Protein AF-A0A7S1FDD5-F1 (afdb_monomer)

Secondary structure (DSSP, 8-state):
--HHHHHHHHHHH--PPTT-TTS---TTS-B-GGGTHHHHTT---HHHHHHHHHHHHHTHHHHB--BTTBP-TTS-SSTTS-----------HHHHT-GGG---EEEEPPTT-S-SSSTTTT--GGGS-HHHHHHHHHHHHHHHHTTS---SGGGTTSSS--BEEEEEEE-SSS-TT--EEEEE---EE-TTSSEEEEEE---SS-SS-EEEEEE-

Structure (mmCIF, N/CA/C/O backbone):
data_AF-A0A7S1FDD5-F1
#
_entry.id   AF-A0A7S1FDD5-F1
#
loop_
_atom_site.group_PDB
_atom_site.id
_atom_site.type_symbol
_atom_site.label_atom_id
_atom_site.label_alt_id
_atom_site.label_comp_id
_atom_site.label_asym_id
_atom_site.label_entity_id
_atom_site.label_seq_id
_atom_site.pdbx_PDB_ins_code
_atom_site.Cartn_x
_atom_site.Cartn_y
_atom_site.Cartn_z
_atom_site.occupancy
_atom_site.B_iso_or_equiv
_atom_site.auth_seq_id
_atom_site.auth_comp_id
_atom_site.auth_asym_id
_atom_site.auth_atom_id
_atom_site.pdbx_PDB_model_num
ATOM 1 N N . ASP A 1 1 ? 26.594 -18.574 -15.849 1.00 56.88 1 ASP A N 1
ATOM 2 C CA . ASP A 1 1 ? 25.746 -17.573 -16.513 1.00 56.88 1 ASP A CA 1
ATOM 3 C C . ASP A 1 1 ? 25.101 -16.748 -15.414 1.00 56.88 1 ASP A C 1
ATOM 5 O O . ASP A 1 1 ? 24.669 -17.348 -14.437 1.00 56.88 1 ASP A O 1
ATOM 9 N N . ASP A 1 2 ? 25.160 -15.420 -15.497 1.00 83.94 2 ASP A N 1
ATOM 10 C CA . ASP A 1 2 ? 24.613 -14.506 -14.479 1.00 83.94 2 ASP A CA 1
ATOM 11 C C . ASP A 1 2 ? 23.366 -13.806 -15.033 1.00 83.94 2 ASP A C 1
ATOM 13 O O . ASP A 1 2 ? 23.246 -13.575 -16.239 1.00 83.94 2 ASP A O 1
ATOM 17 N N . TRP A 1 3 ? 22.447 -13.437 -14.146 1.00 89.19 3 TRP A N 1
ATOM 18 C CA . TRP A 1 3 ? 21.229 -12.704 -14.465 1.00 89.19 3 TRP A CA 1
ATOM 19 C C . TRP A 1 3 ? 21.506 -11.382 -15.191 1.00 89.19 3 TRP A C 1
ATOM 21 O O . TRP A 1 3 ? 20.674 -10.950 -15.984 1.00 89.19 3 TRP A O 1
ATOM 31 N N . GLY A 1 4 ? 22.687 -10.779 -15.013 1.00 91.06 4 GLY A N 1
ATOM 32 C CA . GLY A 1 4 ? 23.115 -9.612 -15.790 1.00 91.06 4 GLY A CA 1
ATOM 33 C C . GLY A 1 4 ? 23.152 -9.868 -17.301 1.00 91.06 4 GLY A C 1
ATOM 34 O O . GLY A 1 4 ? 22.592 -9.086 -18.067 1.00 91.06 4 GLY A O 1
ATOM 35 N N . HIS A 1 5 ? 23.716 -11.004 -17.727 1.00 91.69 5 HIS A N 1
ATOM 36 C CA . HIS A 1 5 ? 23.787 -11.381 -19.143 1.00 91.69 5 HIS A CA 1
ATOM 37 C C . HIS A 1 5 ? 22.398 -11.677 -19.728 1.00 91.69 5 HIS A C 1
ATOM 39 O O . HIS A 1 5 ? 22.106 -11.321 -20.874 1.00 91.69 5 HIS A O 1
ATOM 45 N N . TRP A 1 6 ? 21.510 -12.273 -18.926 1.00 90.62 6 TRP A N 1
ATOM 46 C CA . TRP A 1 6 ? 20.116 -12.462 -19.318 1.00 90.62 6 TRP A CA 1
ATOM 47 C C . TRP A 1 6 ? 19.406 -11.118 -19.531 1.00 90.62 6 TRP A C 1
ATOM 49 O O . TRP A 1 6 ? 18.760 -10.938 -20.563 1.00 90.62 6 TRP A O 1
ATOM 59 N N . VAL A 1 7 ? 19.564 -10.157 -18.609 1.00 89.88 7 VAL A N 1
ATOM 60 C CA . VAL A 1 7 ? 18.957 -8.819 -18.736 1.00 89.88 7 VAL A CA 1
ATOM 61 C C . VAL A 1 7 ? 19.486 -8.102 -19.977 1.00 89.88 7 VAL A C 1
ATOM 63 O O . VAL A 1 7 ? 18.690 -7.549 -20.728 1.00 89.88 7 VAL A O 1
ATOM 66 N N . ASP A 1 8 ? 20.790 -8.168 -20.248 1.00 91.00 8 ASP A N 1
ATOM 67 C CA . ASP A 1 8 ? 21.382 -7.585 -21.461 1.00 91.00 8 ASP A CA 1
ATOM 68 C C . ASP A 1 8 ? 20.806 -8.201 -22.736 1.00 91.00 8 ASP A C 1
ATOM 70 O O . ASP A 1 8 ? 20.413 -7.495 -23.669 1.00 91.00 8 ASP A O 1
ATOM 74 N N . THR A 1 9 ? 20.688 -9.528 -22.754 1.00 89.25 9 THR A N 1
ATOM 75 C CA . THR A 1 9 ? 20.093 -10.255 -23.877 1.00 89.25 9 THR A CA 1
ATOM 76 C C . THR A 1 9 ? 18.631 -9.868 -24.068 1.00 89.25 9 THR A C 1
ATOM 78 O O . THR A 1 9 ? 18.197 -9.660 -25.202 1.00 89.25 9 THR A O 1
ATOM 81 N N . TRP A 1 10 ? 17.874 -9.741 -22.979 1.00 86.69 10 TRP A N 1
ATOM 82 C CA . TRP A 1 10 ? 16.483 -9.309 -23.006 1.00 86.69 10 TRP A CA 1
ATOM 83 C C . TRP A 1 10 ? 16.352 -7.881 -23.549 1.00 86.69 10 TRP A C 1
ATOM 85 O O . TRP A 1 10 ? 15.601 -7.675 -24.498 1.00 86.69 10 TRP A O 1
ATOM 95 N N . ILE A 1 11 ? 17.130 -6.917 -23.048 1.00 86.75 11 ILE A N 1
ATOM 96 C CA . ILE A 1 11 ? 17.131 -5.532 -23.555 1.00 86.75 11 ILE A CA 1
ATOM 97 C C . ILE A 1 11 ? 17.417 -5.502 -25.062 1.00 86.75 11 ILE A C 1
ATOM 99 O O . ILE A 1 11 ? 16.735 -4.797 -25.804 1.00 86.75 11 ILE A O 1
ATOM 103 N N . ALA A 1 12 ? 18.396 -6.285 -25.523 1.00 86.62 12 ALA A N 1
ATOM 104 C CA . ALA A 1 12 ? 18.827 -6.283 -26.919 1.00 86.62 12 ALA A CA 1
ATOM 105 C C . ALA A 1 12 ? 17.873 -7.019 -27.878 1.00 86.62 12 ALA A C 1
ATOM 107 O O . ALA A 1 12 ? 17.812 -6.673 -29.058 1.00 86.62 12 ALA A O 1
ATOM 108 N N . ASN A 1 13 ? 17.155 -8.046 -27.409 1.00 84.06 13 ASN A N 1
ATOM 109 C CA . ASN A 1 13 ? 16.430 -8.974 -28.287 1.00 84.06 13 ASN A CA 1
ATOM 110 C C . ASN A 1 13 ? 14.918 -9.029 -28.056 1.00 84.06 13 ASN A C 1
ATOM 112 O O . ASN A 1 13 ? 14.227 -9.706 -28.825 1.00 84.06 13 ASN A O 1
ATOM 116 N N . ASN A 1 14 ? 14.384 -8.376 -27.021 1.00 75.25 14 ASN A N 1
ATOM 117 C CA . ASN A 1 14 ? 12.960 -8.470 -26.725 1.00 75.25 14 ASN A CA 1
ATOM 118 C C . ASN A 1 14 ? 12.113 -7.838 -27.844 1.00 75.25 14 ASN A C 1
ATOM 120 O O . ASN A 1 14 ? 12.464 -6.820 -28.441 1.00 75.25 14 ASN A O 1
ATOM 124 N N . LYS A 1 15 ? 10.976 -8.468 -28.141 1.00 74.06 15 LYS A N 1
ATOM 125 C CA . LYS A 1 15 ? 10.038 -8.057 -29.190 1.00 74.06 15 LYS A CA 1
ATOM 126 C C . LYS A 1 15 ? 8.631 -8.051 -28.620 1.00 74.06 15 LYS A C 1
ATOM 128 O O . LYS A 1 15 ? 8.296 -8.883 -27.780 1.00 74.06 15 LYS A O 1
ATOM 133 N N . GLN A 1 16 ? 7.790 -7.143 -29.114 1.00 72.06 16 GLN A N 1
ATOM 134 C CA . GLN A 1 16 ? 6.359 -7.175 -28.822 1.00 72.06 16 GLN A CA 1
ATOM 135 C C . GLN A 1 16 ? 5.802 -8.566 -29.145 1.00 72.06 16 GLN A C 1
ATOM 137 O O . GLN A 1 16 ? 5.979 -9.067 -30.258 1.00 72.06 16 GLN A O 1
ATOM 142 N N . LYS A 1 17 ? 5.111 -9.181 -28.182 1.00 67.94 17 LYS A N 1
ATOM 143 C CA . LYS A 1 17 ? 4.378 -10.421 -28.437 1.00 67.94 17 LYS A CA 1
ATOM 144 C C . LYS A 1 17 ? 3.250 -10.144 -29.447 1.00 67.94 17 LYS A C 1
ATOM 146 O O . LYS A 1 17 ? 2.470 -9.218 -29.203 1.00 67.94 17 LYS A O 1
ATOM 151 N N . PRO A 1 18 ? 3.118 -10.939 -30.526 1.00 73.56 18 PRO A N 1
ATOM 152 C CA . PRO A 1 18 ? 2.007 -10.798 -31.463 1.00 73.56 18 PRO A CA 1
ATOM 153 C C . PRO A 1 18 ? 0.644 -10.825 -30.752 1.00 73.56 18 PRO A C 1
ATOM 155 O O . PRO A 1 18 ? 0.435 -11.647 -29.854 1.00 73.56 18 PRO A O 1
ATOM 158 N N . GLY A 1 19 ? -0.269 -9.928 -31.128 1.00 73.25 19 GLY A N 1
ATOM 159 C CA . GLY A 1 19 ? -1.599 -9.765 -30.518 1.00 73.25 19 GLY A CA 1
ATOM 160 C C . GLY A 1 19 ? -1.658 -8.805 -29.321 1.00 73.25 19 GLY A C 1
ATOM 161 O O . GLY A 1 19 ? -2.731 -8.581 -28.757 1.00 73.25 19 GLY A O 1
ATOM 162 N N . PHE A 1 20 ? -0.524 -8.227 -28.915 1.00 68.75 20 PHE A N 1
ATOM 163 C CA . PHE A 1 20 ? -0.443 -7.222 -27.851 1.00 68.75 20 PHE A CA 1
ATOM 164 C C . PHE A 1 20 ? -0.068 -5.828 -28.375 1.00 68.75 20 PHE A C 1
ATOM 166 O O . PHE A 1 20 ? 0.254 -4.956 -27.578 1.00 68.75 20 PHE A O 1
ATOM 173 N N . GLU A 1 21 ? -0.110 -5.586 -29.686 1.00 75.69 21 GLU A N 1
ATOM 174 C CA . GLU A 1 21 ? 0.330 -4.342 -30.347 1.00 75.69 21 GLU A CA 1
ATOM 175 C C . GLU A 1 21 ? -0.421 -3.100 -29.847 1.00 75.69 21 GLU A C 1
ATOM 177 O O . GLU A 1 21 ? 0.123 -1.997 -29.833 1.00 75.69 21 GLU A O 1
ATOM 182 N N . TRP A 1 22 ? -1.656 -3.290 -29.377 1.00 69.50 22 TRP A N 1
ATOM 183 C CA . TRP A 1 22 ? -2.478 -2.260 -28.739 1.00 69.50 22 TRP A CA 1
ATOM 184 C C . TRP A 1 22 ? -1.879 -1.726 -27.427 1.00 69.50 22 TRP A C 1
ATOM 186 O O . TRP A 1 22 ? -2.238 -0.637 -26.983 1.00 69.50 22 TRP A O 1
ATOM 196 N N . ARG A 1 23 ? -0.946 -2.461 -26.810 1.00 65.81 23 ARG A N 1
ATOM 197 C CA . ARG A 1 23 ? -0.068 -1.959 -25.753 1.00 65.81 23 ARG A CA 1
ATOM 198 C C . ARG A 1 23 ? 1.309 -1.746 -26.354 1.00 65.81 23 ARG A C 1
ATOM 200 O O . ARG A 1 23 ? 2.108 -2.678 -26.377 1.00 65.81 23 ARG A O 1
ATOM 207 N N . SER A 1 24 ? 1.598 -0.535 -26.824 1.00 58.72 24 SER A N 1
ATOM 208 C CA . SER A 1 24 ? 2.908 -0.226 -27.400 1.00 58.72 24 SER A CA 1
ATOM 209 C C . SER A 1 24 ? 4.016 -0.476 -26.366 1.00 58.72 24 SER A C 1
ATOM 211 O O . SER A 1 24 ? 4.255 0.360 -25.487 1.00 58.72 24 SER A O 1
ATOM 213 N N . TRP A 1 25 ? 4.699 -1.618 -26.434 1.00 63.62 25 TRP A N 1
ATOM 214 C CA . TRP A 1 25 ? 6.001 -1.751 -25.802 1.00 63.62 25 TRP A CA 1
ATOM 215 C C . TRP A 1 25 ? 7.028 -0.995 -26.627 1.00 63.62 25 TRP A C 1
ATOM 217 O O . TRP A 1 25 ? 6.893 -0.851 -27.841 1.00 63.62 25 TRP A O 1
ATOM 227 N N . PHE A 1 26 ? 8.085 -0.535 -25.961 1.00 62.62 26 PHE A N 1
ATOM 228 C CA . PHE A 1 26 ? 9.301 -0.084 -26.634 1.00 62.62 26 PHE A CA 1
ATOM 229 C C . PHE A 1 26 ? 9.123 1.068 -27.632 1.00 62.62 26 PHE A C 1
ATOM 231 O O . PHE A 1 26 ? 9.977 1.267 -28.494 1.00 62.62 26 PHE A O 1
ATOM 238 N N . GLY A 1 27 ? 8.082 1.896 -27.473 1.00 53.97 27 GLY A N 1
ATOM 239 C CA . GLY A 1 27 ? 8.018 3.207 -28.117 1.00 53.97 27 GLY A CA 1
ATOM 240 C C . GLY A 1 27 ? 9.184 4.060 -27.613 1.00 53.97 27 GLY A C 1
ATOM 241 O O . GLY A 1 27 ? 9.072 4.655 -26.541 1.00 53.97 27 GLY A O 1
ATOM 242 N N . ASN A 1 28 ? 10.289 4.064 -28.373 1.00 59.03 28 ASN A N 1
ATOM 243 C CA . ASN A 1 28 ? 11.622 4.627 -28.079 1.00 59.03 28 ASN A CA 1
ATOM 244 C C . ASN A 1 28 ? 12.656 3.672 -27.437 1.00 59.03 28 ASN A C 1
ATOM 246 O O . ASN A 1 28 ? 13.552 4.132 -26.734 1.00 59.03 28 ASN A O 1
ATOM 250 N N . GLY A 1 29 ? 12.559 2.355 -27.658 1.00 69.69 29 GLY A N 1
ATOM 251 C CA . GLY A 1 29 ? 13.604 1.396 -27.255 1.00 69.69 29 GLY A CA 1
ATOM 252 C C . GLY A 1 29 ? 13.621 1.011 -25.768 1.00 69.69 29 GLY A C 1
ATOM 253 O O . GLY A 1 29 ? 14.539 0.325 -25.337 1.00 69.69 29 GLY A O 1
ATOM 254 N N . LYS A 1 30 ? 12.609 1.418 -24.985 1.00 82.69 30 LYS A N 1
ATOM 255 C CA . LYS A 1 30 ? 12.455 1.081 -23.554 1.00 82.69 30 LYS A CA 1
ATOM 256 C C . LYS A 1 30 ? 11.040 0.604 -23.212 1.00 82.69 30 LYS A C 1
ATOM 258 O O . LYS A 1 30 ? 10.059 1.135 -23.738 1.00 82.69 30 LYS A O 1
ATOM 263 N N . ALA A 1 31 ? 10.915 -0.368 -22.315 1.00 81.88 31 ALA A N 1
ATOM 264 C CA . ALA A 1 31 ? 9.643 -0.923 -21.858 1.00 81.88 31 ALA A CA 1
ATOM 265 C C . ALA A 1 31 ? 9.074 -0.164 -20.652 1.00 81.88 31 ALA A C 1
ATOM 267 O O . ALA A 1 31 ? 9.827 0.400 -19.863 1.00 81.88 31 ALA A O 1
ATOM 268 N N . PRO A 1 32 ? 7.746 -0.157 -20.465 1.00 81.06 32 PRO A N 1
ATOM 269 C CA . PRO A 1 32 ? 7.162 0.203 -19.178 1.00 81.06 32 PRO A CA 1
ATOM 270 C C . PRO A 1 32 ? 7.452 -0.881 -18.127 1.00 81.06 32 PRO A C 1
ATOM 272 O O . PRO A 1 32 ? 7.703 -2.030 -18.487 1.00 81.06 32 PRO A O 1
ATOM 275 N N . GLN A 1 33 ? 7.361 -0.536 -16.837 1.00 79.00 33 GLN A N 1
ATOM 276 C CA . GLN A 1 33 ? 7.681 -1.444 -15.723 1.00 79.00 33 GLN A CA 1
ATOM 277 C C . GLN A 1 33 ? 6.969 -2.803 -15.826 1.00 79.00 33 GLN A C 1
ATOM 279 O O . GLN A 1 33 ? 7.613 -3.846 -15.762 1.00 79.00 33 GLN A O 1
ATOM 284 N N . TRP A 1 34 ? 5.657 -2.786 -16.073 1.00 76.25 34 TRP A N 1
ATOM 285 C CA . TRP A 1 34 ? 4.818 -3.984 -16.219 1.00 76.25 34 TRP A CA 1
ATOM 286 C C . TRP A 1 34 ? 5.205 -4.875 -17.415 1.00 76.25 34 TRP A C 1
ATOM 288 O O . TRP A 1 34 ? 4.758 -6.013 -17.522 1.00 76.25 34 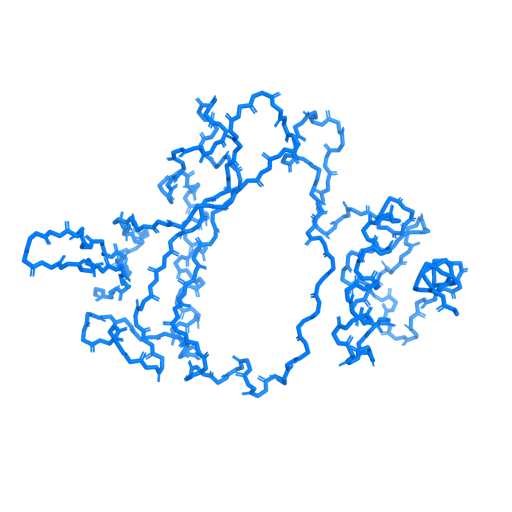TRP A O 1
ATOM 298 N N . GLY A 1 35 ? 6.026 -4.380 -18.350 1.00 76.56 35 GLY A N 1
ATOM 299 C CA . GLY A 1 35 ? 6.531 -5.178 -19.468 1.00 76.56 35 GLY A CA 1
ATOM 300 C C . GLY A 1 35 ? 7.386 -6.360 -19.002 1.00 76.56 35 GLY A C 1
ATOM 301 O O . GLY A 1 35 ? 7.354 -7.414 -19.636 1.00 76.56 35 GLY A O 1
ATOM 302 N N . LEU A 1 36 ? 8.085 -6.227 -17.870 1.00 79.69 36 LEU A N 1
ATOM 303 C CA . LEU A 1 36 ? 8.897 -7.302 -17.295 1.00 79.69 36 LEU A CA 1
ATOM 304 C C . LEU A 1 36 ? 8.074 -8.519 -16.869 1.00 79.69 36 LEU A C 1
ATOM 306 O O . LEU A 1 36 ? 8.516 -9.648 -17.091 1.00 79.69 36 LEU A O 1
ATOM 310 N N . ASP A 1 37 ? 6.866 -8.299 -16.344 1.00 73.06 37 ASP A N 1
ATOM 311 C CA . ASP A 1 37 ? 5.976 -9.353 -15.834 1.00 73.06 37 ASP A CA 1
ATOM 312 C C . ASP A 1 37 ? 5.681 -10.407 -16.907 1.00 73.06 37 ASP A C 1
ATOM 314 O O . ASP A 1 37 ? 5.567 -11.600 -16.640 1.00 73.06 37 ASP A O 1
ATOM 318 N N . THR A 1 38 ? 5.615 -9.979 -18.166 1.00 71.62 38 THR A N 1
ATOM 319 C CA . THR A 1 38 ? 5.346 -10.874 -19.297 1.00 71.62 38 THR A CA 1
ATOM 320 C C . THR A 1 38 ? 6.553 -11.689 -19.756 1.00 71.62 38 THR A C 1
ATOM 322 O O . THR A 1 38 ? 6.382 -12.679 -20.465 1.00 71.62 38 THR A O 1
ATOM 325 N N . THR A 1 39 ? 7.765 -11.268 -19.395 1.00 71.94 39 THR A N 1
ATOM 326 C CA . THR A 1 39 ? 9.010 -11.878 -19.878 1.00 71.94 39 THR A CA 1
ATOM 327 C C . THR A 1 39 ? 9.697 -12.763 -18.851 1.00 71.94 39 THR A C 1
ATOM 329 O O . THR A 1 39 ? 10.626 -13.483 -19.212 1.00 71.94 39 THR A O 1
ATOM 332 N N . ILE A 1 40 ? 9.261 -12.705 -17.590 1.00 76.50 40 ILE A N 1
ATOM 333 C CA . ILE A 1 40 ? 9.990 -13.265 -16.443 1.00 76.50 40 ILE A CA 1
ATOM 334 C C . ILE A 1 40 ? 9.118 -14.177 -15.560 1.00 76.50 40 ILE A C 1
ATOM 336 O O . ILE A 1 40 ? 9.652 -14.867 -14.700 1.00 76.50 40 ILE A O 1
ATOM 340 N N . CYS A 1 41 ? 7.819 -14.327 -15.855 1.00 70.06 41 CYS A N 1
ATOM 341 C CA . CYS A 1 41 ? 6.857 -15.158 -15.101 1.00 70.06 41 CYS A CA 1
ATOM 342 C C . CYS A 1 41 ? 7.178 -16.669 -14.986 1.00 70.06 41 CYS A C 1
ATOM 344 O O . CYS A 1 41 ? 6.368 -17.453 -14.495 1.00 70.06 41 CYS A O 1
ATOM 346 N N . TRP A 1 42 ? 8.329 -17.107 -15.494 1.00 77.81 42 TRP A N 1
ATOM 347 C CA . TRP A 1 42 ? 8.842 -18.472 -15.421 1.00 77.81 42 TRP A CA 1
ATOM 348 C C . TRP A 1 42 ? 9.909 -18.657 -14.329 1.00 77.81 42 TRP A C 1
ATOM 350 O O . TRP A 1 42 ? 10.284 -19.798 -14.049 1.00 77.81 42 TRP A O 1
ATOM 360 N N . VAL A 1 43 ? 10.409 -17.583 -13.703 1.00 81.38 43 VAL A N 1
ATOM 361 C CA . VAL A 1 43 ? 11.415 -17.682 -12.636 1.00 81.38 43 VAL A CA 1
ATOM 362 C C . VAL A 1 43 ? 10.731 -18.058 -11.322 1.00 81.38 43 VAL A C 1
ATOM 364 O O . VAL A 1 43 ? 10.022 -17.266 -10.717 1.00 81.38 43 VAL A O 1
ATOM 367 N N . ASN A 1 44 ? 10.957 -19.284 -10.852 1.00 79.31 44 ASN A N 1
ATOM 368 C CA . ASN A 1 44 ? 10.309 -19.826 -9.649 1.00 79.31 44 ASN A CA 1
ATOM 369 C C . ASN A 1 44 ? 11.272 -20.074 -8.471 1.00 79.31 44 ASN A C 1
ATOM 371 O O . ASN A 1 44 ? 10.841 -20.517 -7.406 1.00 79.31 44 ASN A O 1
ATOM 375 N N . ASN A 1 45 ? 12.569 -19.801 -8.643 1.00 84.25 45 ASN A N 1
ATOM 376 C CA . ASN A 1 45 ? 13.574 -19.945 -7.595 1.00 84.25 45 ASN A CA 1
ATOM 377 C C . ASN A 1 45 ? 13.801 -18.593 -6.887 1.00 84.25 45 ASN A C 1
ATOM 379 O O . ASN A 1 45 ? 14.208 -17.631 -7.537 1.00 84.25 45 ASN A O 1
ATOM 383 N N . PRO A 1 46 ? 13.612 -18.499 -5.556 1.00 79.62 46 PRO A N 1
ATOM 384 C CA . PRO A 1 46 ? 13.787 -17.249 -4.813 1.00 79.62 46 PRO A CA 1
ATOM 385 C C . PRO A 1 46 ? 15.177 -16.606 -4.938 1.00 79.62 46 PRO A C 1
ATOM 387 O O . PRO A 1 46 ? 15.285 -15.383 -4.953 1.00 79.62 46 PRO A O 1
ATOM 390 N N . ARG A 1 47 ? 16.254 -17.398 -5.042 1.00 82.62 47 ARG A N 1
ATOM 391 C CA . ARG A 1 47 ? 17.617 -16.856 -5.209 1.00 82.62 47 ARG A CA 1
ATOM 392 C C . ARG A 1 47 ? 17.803 -16.229 -6.584 1.00 82.62 47 ARG A C 1
ATOM 394 O O . ARG A 1 47 ? 18.424 -15.176 -6.697 1.00 82.62 47 ARG A O 1
ATOM 401 N N . ASP A 1 48 ? 17.235 -16.863 -7.598 1.00 87.00 48 ASP A N 1
ATOM 402 C CA . ASP A 1 48 ? 17.253 -16.367 -8.967 1.00 87.00 48 ASP A CA 1
ATOM 403 C C . ASP A 1 48 ? 16.395 -15.117 -9.130 1.00 87.00 48 ASP A C 1
ATOM 405 O O . ASP A 1 48 ? 16.831 -14.154 -9.754 1.00 87.00 48 ASP A O 1
ATOM 409 N N . LEU A 1 49 ? 15.231 -15.082 -8.474 1.00 82.94 49 LEU A N 1
ATOM 410 C CA . LEU A 1 49 ? 14.400 -13.884 -8.383 1.00 82.94 49 LEU A CA 1
ATOM 411 C C . LEU A 1 49 ? 15.190 -12.710 -7.798 1.00 82.94 49 LEU A C 1
ATOM 413 O O . LEU A 1 49 ? 15.223 -11.647 -8.408 1.00 82.94 49 LEU A O 1
ATOM 417 N N . ILE A 1 50 ? 15.891 -12.900 -6.676 1.00 82.62 50 ILE A N 1
ATOM 418 C CA . ILE A 1 50 ? 16.727 -11.846 -6.072 1.00 82.62 50 ILE A CA 1
ATOM 419 C C . ILE A 1 50 ? 17.831 -11.393 -7.041 1.00 82.62 50 ILE A C 1
ATOM 421 O O . ILE A 1 50 ? 18.050 -10.193 -7.225 1.00 82.62 50 ILE A O 1
ATOM 425 N N . GLY A 1 51 ? 18.532 -12.341 -7.670 1.00 87.19 51 GLY A N 1
ATOM 426 C CA . GLY A 1 51 ? 19.594 -12.041 -8.633 1.00 87.19 51 GLY A CA 1
ATOM 427 C C . GLY A 1 51 ? 19.088 -11.231 -9.827 1.00 87.19 51 GLY A C 1
ATOM 428 O O . GLY A 1 51 ? 19.697 -10.226 -10.208 1.00 87.19 51 GLY A O 1
ATOM 429 N N . LEU A 1 52 ? 17.940 -11.617 -10.374 1.00 88.12 52 LEU A N 1
ATOM 430 C CA . LEU A 1 52 ? 17.293 -10.937 -11.485 1.00 88.12 52 LEU A CA 1
ATOM 431 C C . LEU A 1 52 ? 16.778 -9.547 -11.095 1.00 88.12 52 LEU A C 1
ATOM 433 O O . LEU A 1 52 ? 17.049 -8.581 -11.806 1.00 88.12 52 LEU A O 1
ATOM 437 N N . GLN A 1 53 ? 16.119 -9.411 -9.94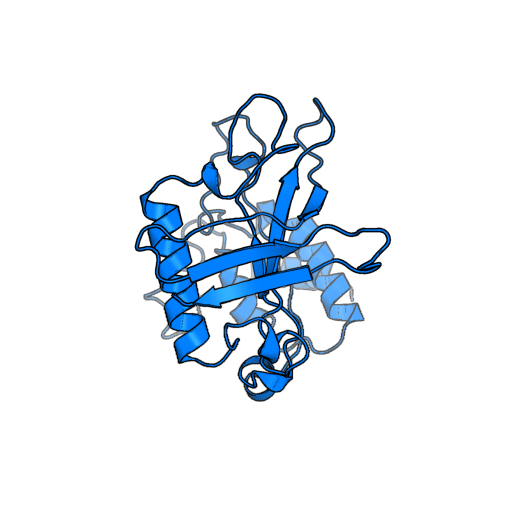2 1.00 86.62 53 GLN A N 1
ATOM 438 C CA . GLN A 1 53 ? 15.643 -8.124 -9.418 1.00 86.62 53 GLN A CA 1
ATOM 439 C C . GLN A 1 53 ? 16.774 -7.107 -9.270 1.00 86.62 53 GLN A C 1
ATOM 441 O O . GLN A 1 53 ? 16.645 -5.964 -9.716 1.00 86.62 53 GLN A O 1
ATOM 446 N N . ASN A 1 54 ? 17.904 -7.529 -8.698 1.00 86.75 54 ASN A N 1
ATOM 447 C CA . ASN A 1 54 ? 19.073 -6.671 -8.540 1.00 86.75 54 ASN A CA 1
ATOM 448 C C . ASN A 1 54 ? 19.614 -6.211 -9.897 1.00 86.75 54 ASN A C 1
ATOM 450 O O . ASN A 1 54 ? 19.840 -5.020 -10.098 1.00 86.75 54 ASN A O 1
ATOM 454 N N . ASN A 1 55 ? 19.767 -7.128 -10.855 1.00 90.31 55 ASN A N 1
ATOM 455 C CA . ASN A 1 55 ? 20.249 -6.787 -12.193 1.00 90.31 55 ASN A CA 1
ATOM 456 C C . ASN A 1 55 ? 19.292 -5.841 -12.939 1.00 90.31 55 ASN A C 1
ATOM 458 O O . ASN A 1 55 ? 19.736 -4.864 -13.547 1.00 90.31 55 ASN A O 1
ATOM 462 N N . LEU A 1 56 ? 17.979 -6.057 -12.829 1.00 89.06 56 LEU A N 1
ATOM 463 C CA . LEU A 1 56 ? 16.961 -5.163 -13.389 1.00 89.06 56 LEU A CA 1
ATOM 464 C C . LEU A 1 56 ? 16.990 -3.774 -12.752 1.00 89.06 56 LEU A C 1
ATOM 466 O O . LEU A 1 56 ? 16.840 -2.777 -13.460 1.00 89.06 56 LEU A O 1
ATOM 470 N N . TYR A 1 57 ? 17.201 -3.691 -11.436 1.00 86.25 57 TYR A N 1
ATOM 471 C CA . TYR A 1 57 ? 17.365 -2.420 -10.736 1.00 86.25 57 TYR A CA 1
ATOM 472 C C . TYR A 1 57 ? 18.619 -1.675 -11.197 1.00 86.25 57 TYR A C 1
ATOM 474 O O . TYR A 1 57 ? 18.547 -0.477 -11.495 1.00 86.25 57 TYR A O 1
ATOM 482 N N . TRP A 1 58 ? 19.759 -2.364 -11.296 1.00 87.75 58 TRP A N 1
ATOM 483 C CA . TRP A 1 58 ? 21.010 -1.753 -11.743 1.00 87.75 58 TRP A CA 1
ATOM 484 C C . TRP A 1 58 ? 20.906 -1.204 -13.164 1.00 87.75 58 TRP A C 1
ATOM 486 O O . TRP A 1 58 ? 21.379 -0.100 -13.423 1.00 87.75 58 TRP A O 1
ATOM 496 N N . LYS A 1 59 ? 20.182 -1.906 -14.039 1.00 89.38 59 LYS A N 1
ATOM 497 C CA . LYS A 1 59 ? 19.963 -1.523 -15.441 1.00 89.38 59 LYS A CA 1
ATOM 498 C C . LYS A 1 59 ? 18.665 -0.747 -15.680 1.00 89.38 59 LYS A C 1
ATOM 500 O O . LYS A 1 59 ? 18.278 -0.539 -16.828 1.00 89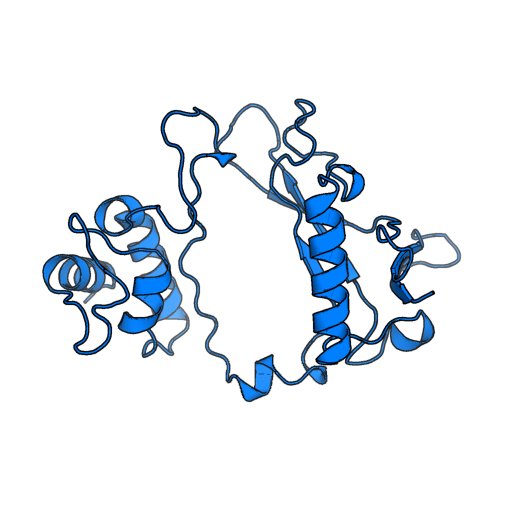.38 59 LYS A O 1
ATOM 505 N N . ARG A 1 60 ? 17.975 -0.275 -14.632 1.00 86.94 60 ARG A N 1
ATOM 506 C CA . ARG A 1 60 ? 16.643 0.362 -14.749 1.00 86.94 60 ARG A CA 1
ATOM 507 C C . ARG A 1 60 ? 16.588 1.515 -15.749 1.00 86.94 60 ARG A C 1
ATOM 509 O O . ARG A 1 60 ? 15.583 1.688 -16.426 1.00 86.94 60 ARG A O 1
ATOM 516 N N . LEU A 1 61 ? 17.666 2.288 -15.877 1.00 85.00 61 LEU A N 1
ATOM 517 C CA . LEU A 1 61 ? 17.725 3.407 -16.819 1.00 85.00 61 LEU A CA 1
ATOM 518 C C . LEU A 1 61 ? 17.900 2.962 -18.273 1.00 85.00 61 LEU A C 1
ATOM 520 O O . LEU A 1 61 ? 17.583 3.741 -19.168 1.00 85.00 61 LEU A O 1
ATOM 524 N N . GLU A 1 62 ? 18.391 1.752 -18.523 1.00 87.44 62 GLU A N 1
ATOM 525 C CA . GLU A 1 62 ? 18.613 1.215 -19.867 1.00 87.44 62 GLU A CA 1
ATOM 526 C C . GLU A 1 62 ? 17.309 0.680 -20.453 1.00 87.44 62 GLU A C 1
ATOM 528 O O . GLU A 1 62 ? 16.995 0.968 -21.605 1.00 87.44 62 GLU A O 1
ATOM 533 N N . TRP A 1 63 ? 16.507 -0.015 -19.643 1.00 85.44 63 TRP A N 1
ATOM 534 C CA . TRP A 1 63 ? 15.325 -0.719 -20.130 1.00 85.44 63 TRP A CA 1
ATOM 535 C C . TRP A 1 63 ? 13.992 -0.040 -19.813 1.00 85.44 63 TRP A C 1
ATOM 537 O O . TRP A 1 63 ? 13.046 -0.229 -20.575 1.00 85.44 63 TRP A O 1
ATOM 547 N N . ASN A 1 64 ? 13.876 0.732 -18.724 1.00 85.00 64 ASN A N 1
ATOM 548 C CA . ASN A 1 64 ? 12.595 1.290 -18.283 1.00 85.00 64 ASN A CA 1
ATOM 549 C C . ASN A 1 64 ? 12.329 2.665 -18.918 1.00 85.00 64 ASN A C 1
ATOM 551 O O . ASN A 1 64 ? 13.166 3.571 -18.868 1.00 85.00 64 ASN A O 1
ATOM 555 N N . ASN A 1 65 ? 11.145 2.843 -19.505 1.00 82.12 65 ASN A N 1
ATOM 556 C CA . ASN A 1 65 ? 10.703 4.099 -20.111 1.00 82.12 65 ASN A CA 1
ATOM 557 C C . ASN A 1 65 ? 10.171 5.129 -19.104 1.00 82.12 65 ASN A C 1
ATOM 559 O O . ASN A 1 65 ? 9.986 6.285 -19.475 1.00 82.12 65 ASN A O 1
ATOM 563 N N . GLN A 1 66 ? 9.933 4.705 -17.861 1.00 79.12 66 GLN A N 1
ATOM 564 C CA . GLN A 1 66 ? 9.499 5.518 -16.728 1.00 79.12 66 GLN A CA 1
ATOM 565 C C . GLN A 1 66 ? 8.217 6.309 -16.976 1.00 79.12 66 GLN A C 1
ATOM 567 O O . GLN A 1 66 ? 8.069 7.448 -16.538 1.00 79.12 66 GLN A O 1
ATOM 572 N N . LYS A 1 67 ? 7.303 5.711 -17.743 1.00 77.62 67 LYS A N 1
ATOM 573 C CA . LYS A 1 67 ? 5.967 6.260 -17.994 1.00 77.62 67 LYS A CA 1
ATOM 574 C C . LYS A 1 67 ? 4.895 5.619 -17.121 1.00 77.62 67 LYS A C 1
ATOM 576 O O . LYS A 1 67 ? 3.758 6.074 -17.132 1.00 77.62 67 LYS A O 1
ATOM 581 N N . VAL A 1 68 ? 5.227 4.539 -16.415 1.00 73.31 68 VAL A N 1
ATOM 582 C CA . VAL A 1 68 ? 4.300 3.821 -15.537 1.00 73.31 68 VAL A CA 1
ATOM 583 C C . VAL A 1 68 ? 5.056 3.335 -14.293 1.00 73.31 68 VAL A C 1
ATOM 585 O O . VAL A 1 68 ? 5.670 2.266 -14.355 1.00 73.31 68 VAL A O 1
ATOM 588 N N . PRO A 1 69 ? 5.031 4.096 -13.183 1.00 68.50 69 PRO A N 1
ATOM 589 C CA . PRO A 1 69 ? 4.522 5.476 -13.063 1.00 68.50 69 PRO A CA 1
ATOM 590 C C . PRO A 1 69 ? 5.359 6.492 -13.866 1.00 68.50 69 PRO A C 1
ATOM 592 O O . PRO A 1 69 ? 6.482 6.190 -14.267 1.00 68.50 69 PRO A O 1
ATOM 595 N N . ILE A 1 70 ? 4.795 7.676 -14.143 1.00 77.75 70 ILE A N 1
ATOM 596 C CA . ILE A 1 70 ? 5.491 8.752 -14.868 1.00 77.75 70 ILE A CA 1
ATOM 597 C C . ILE A 1 70 ? 6.488 9.434 -13.929 1.00 77.75 70 ILE A C 1
ATOM 599 O O . ILE A 1 70 ? 6.076 10.052 -12.952 1.00 77.75 70 ILE A O 1
ATOM 603 N N . SER A 1 71 ? 7.775 9.378 -14.264 1.00 78.38 71 SER A N 1
ATOM 604 C CA . SER A 1 71 ? 8.818 10.134 -13.559 1.00 78.38 71 SER A CA 1
ATOM 605 C C . SER A 1 71 ? 9.012 11.534 -14.154 1.00 78.38 71 SER A C 1
ATOM 607 O O . SER A 1 71 ? 9.110 11.690 -15.374 1.00 78.38 71 SER A O 1
ATOM 609 N N . ASN A 1 72 ? 9.159 12.549 -13.302 1.00 77.00 72 ASN A N 1
ATOM 610 C CA . ASN A 1 72 ? 9.495 13.928 -13.654 1.00 77.00 72 ASN A CA 1
ATOM 611 C C . ASN A 1 72 ? 10.953 14.282 -13.288 1.00 77.00 72 ASN A C 1
ATOM 613 O O . ASN A 1 72 ? 11.265 14.932 -12.295 1.00 77.00 72 ASN A O 1
ATOM 617 N N . TRP A 1 73 ? 11.894 13.935 -14.158 1.00 72.25 73 TRP A N 1
ATOM 618 C CA . TRP A 1 73 ? 13.319 14.194 -13.910 1.00 72.25 73 TRP A CA 1
ATOM 619 C C . TRP A 1 73 ? 13.710 15.680 -13.791 1.00 72.25 73 TRP A C 1
ATOM 621 O O . TRP A 1 73 ? 14.804 15.971 -13.311 1.00 72.25 73 TRP A O 1
ATOM 631 N N . GLY A 1 74 ? 12.840 16.609 -14.203 1.00 74.62 74 GLY A N 1
ATOM 632 C CA . GLY A 1 74 ? 13.069 18.053 -14.113 1.00 74.62 74 GLY A CA 1
ATOM 633 C C . GLY A 1 74 ? 12.595 18.704 -12.809 1.00 74.62 74 GLY A C 1
ATOM 634 O O . GLY A 1 74 ? 12.965 19.846 -12.557 1.00 74.62 74 GLY A O 1
ATOM 635 N N . GLY A 1 75 ? 11.799 18.008 -11.986 1.00 69.31 75 GLY A N 1
ATOM 636 C CA . GLY A 1 75 ? 11.225 18.568 -10.753 1.00 69.31 75 GLY A CA 1
ATOM 637 C C . GLY A 1 75 ? 12.212 18.679 -9.587 1.00 69.31 75 GLY A C 1
ATOM 638 O O . GLY A 1 75 ? 12.009 19.465 -8.666 1.00 69.31 75 GLY A O 1
ATOM 639 N N . GLY A 1 76 ? 13.333 17.953 -9.653 1.00 62.50 76 GLY A N 1
ATOM 640 C CA . GLY A 1 76 ? 14.424 18.048 -8.680 1.00 62.50 76 GLY A CA 1
ATOM 641 C C . GLY A 1 76 ? 14.181 17.313 -7.358 1.00 62.50 76 GLY A C 1
ATOM 642 O O . GLY A 1 76 ? 15.127 17.182 -6.583 1.00 62.50 76 GLY A O 1
ATOM 643 N N . THR A 1 77 ? 12.980 16.780 -7.117 1.00 60.12 77 THR A N 1
ATOM 644 C CA . THR A 1 77 ? 12.652 16.034 -5.894 1.00 60.12 77 THR A CA 1
ATOM 645 C C . THR A 1 77 ? 12.757 14.520 -6.107 1.00 60.12 77 THR A C 1
ATOM 647 O O . THR A 1 77 ? 12.769 14.029 -7.239 1.00 60.12 77 THR A O 1
ATOM 650 N N . ALA A 1 78 ? 12.884 13.749 -5.025 1.00 58.28 78 ALA A N 1
ATOM 651 C CA . ALA A 1 78 ? 12.950 12.288 -5.106 1.00 58.28 78 ALA A CA 1
ATOM 652 C C . ALA A 1 78 ? 11.587 11.667 -5.453 1.00 58.28 78 ALA A C 1
ATOM 654 O O . ALA A 1 78 ? 11.525 10.654 -6.148 1.00 58.28 78 ALA A O 1
ATOM 655 N N . GLN A 1 79 ? 10.503 12.327 -5.044 1.00 59.38 79 GLN A N 1
ATOM 656 C CA . GLN A 1 79 ? 9.116 11.978 -5.337 1.00 59.38 79 GLN A CA 1
ATOM 657 C C . GLN A 1 79 ? 8.835 12.003 -6.844 1.00 59.38 79 GLN A C 1
ATOM 659 O O . GLN A 1 79 ? 8.028 11.221 -7.342 1.00 59.38 79 GLN A O 1
ATOM 664 N N . ASP A 1 80 ? 9.561 12.840 -7.587 1.00 63.91 80 ASP A N 1
ATOM 665 C CA . ASP A 1 80 ? 9.477 12.889 -9.040 1.00 63.91 80 ASP A CA 1
ATOM 666 C C . ASP A 1 80 ? 10.197 11.718 -9.743 1.00 63.91 80 ASP A C 1
ATOM 668 O O . ASP A 1 80 ? 10.003 11.491 -10.937 1.00 63.91 80 ASP A O 1
ATOM 672 N N . ARG A 1 81 ? 11.057 10.961 -9.053 1.00 69.69 81 ARG A N 1
ATOM 673 C CA . ARG A 1 81 ? 11.897 9.898 -9.643 1.00 69.69 81 ARG A CA 1
ATOM 674 C C . ARG A 1 81 ? 11.297 8.524 -9.365 1.00 69.69 81 ARG A C 1
ATOM 676 O O . ARG A 1 81 ? 11.907 7.667 -8.726 1.00 69.69 81 ARG A O 1
ATOM 683 N N . MET A 1 82 ? 10.072 8.321 -9.837 1.00 71.12 82 MET A N 1
ATOM 684 C CA . MET A 1 82 ? 9.270 7.153 -9.496 1.00 71.12 82 MET A CA 1
ATOM 685 C C . MET A 1 82 ? 9.796 5.873 -10.173 1.00 71.12 82 MET A C 1
ATOM 687 O O . MET A 1 82 ? 9.652 5.654 -11.374 1.00 71.12 82 MET A O 1
ATOM 691 N N . TYR A 1 83 ? 10.374 4.975 -9.377 1.00 70.69 83 TYR A N 1
ATOM 692 C CA . TYR A 1 83 ? 10.678 3.605 -9.784 1.00 70.69 83 TYR A CA 1
ATOM 693 C C . TYR A 1 83 ? 10.203 2.649 -8.694 1.00 70.69 83 TYR A C 1
ATOM 695 O O . TYR A 1 83 ? 10.738 2.642 -7.589 1.00 70.69 83 TYR A O 1
ATOM 703 N N . TRP A 1 84 ? 9.190 1.838 -8.993 1.00 68.50 84 TRP A N 1
ATOM 704 C CA . TRP A 1 84 ? 8.598 0.927 -8.005 1.00 68.50 84 TRP A CA 1
ATOM 705 C C . TRP A 1 84 ? 9.348 -0.397 -7.846 1.00 68.50 84 TRP A C 1
ATOM 707 O O . TRP A 1 84 ? 8.964 -1.214 -7.013 1.00 68.50 84 TRP A O 1
ATOM 717 N N . GLY A 1 85 ? 10.433 -0.613 -8.595 1.00 71.25 85 GLY A N 1
ATOM 718 C CA . GLY A 1 85 ? 11.084 -1.917 -8.608 1.00 71.25 85 GLY A CA 1
ATOM 719 C C . GLY A 1 85 ? 10.313 -2.944 -9.420 1.00 71.25 85 GLY A C 1
ATOM 720 O O . GLY A 1 85 ? 9.171 -2.743 -9.829 1.00 71.25 85 GLY A O 1
ATOM 721 N N . TRP A 1 86 ? 10.981 -4.062 -9.671 1.00 72.06 86 TRP A N 1
ATOM 722 C CA . TRP A 1 86 ? 10.336 -5.300 -10.073 1.00 72.06 86 TRP A CA 1
ATOM 723 C C . TRP A 1 86 ? 10.471 -6.246 -8.882 1.00 72.06 86 TRP A C 1
ATOM 725 O O . TRP A 1 86 ? 11.579 -6.397 -8.371 1.00 72.06 86 TRP A O 1
ATOM 735 N N . ASN A 1 87 ? 9.366 -6.802 -8.390 1.00 63.97 87 ASN A N 1
ATOM 736 C CA . ASN A 1 87 ? 9.385 -7.834 -7.359 1.00 63.97 87 ASN A CA 1
ATOM 737 C C . ASN A 1 87 ? 8.273 -8.844 -7.649 1.00 63.97 87 ASN A C 1
ATOM 739 O O . ASN A 1 87 ? 7.118 -8.449 -7.784 1.00 63.97 87 ASN A O 1
ATOM 743 N N . GLU A 1 88 ? 8.618 -10.125 -7.743 1.00 63.91 88 GLU A N 1
ATOM 744 C CA . GLU A 1 88 ? 7.664 -11.217 -7.920 1.00 63.91 88 GLU A CA 1
ATOM 745 C C . GLU A 1 88 ? 7.704 -12.088 -6.668 1.00 63.91 88 GLU A C 1
ATOM 747 O O . GLU A 1 88 ? 8.757 -12.585 -6.265 1.00 63.91 88 GLU A O 1
ATOM 752 N N . VAL A 1 89 ? 6.546 -12.254 -6.038 1.00 64.69 89 VAL A N 1
ATOM 753 C CA . VAL A 1 89 ? 6.347 -13.242 -4.981 1.00 64.69 89 VAL A CA 1
ATOM 754 C C . VAL A 1 89 ? 5.602 -14.399 -5.640 1.00 64.69 89 VAL A C 1
ATOM 756 O O . VAL A 1 89 ? 4.436 -14.217 -5.993 1.00 64.69 89 VAL A O 1
ATOM 759 N N . PRO A 1 90 ? 6.243 -15.561 -5.867 1.00 66.31 90 PRO A N 1
ATOM 760 C CA . PRO A 1 90 ? 5.599 -16.666 -6.560 1.00 66.31 90 PRO A CA 1
ATOM 761 C C . PRO A 1 90 ? 4.509 -17.241 -5.659 1.00 66.31 90 PRO A C 1
ATOM 763 O O . PRO A 1 90 ? 4.776 -17.953 -4.691 1.00 66.31 90 PRO A O 1
ATOM 766 N N . ILE A 1 91 ? 3.264 -16.904 -5.970 1.00 75.00 91 ILE A N 1
ATOM 767 C CA . ILE A 1 91 ? 2.096 -17.325 -5.213 1.00 75.00 91 ILE A CA 1
ATOM 768 C C . ILE A 1 91 ? 0.933 -17.557 -6.168 1.00 75.00 91 ILE A C 1
ATOM 770 O O . ILE A 1 91 ? 0.794 -16.884 -7.189 1.00 75.00 91 ILE A O 1
ATOM 774 N N . THR A 1 92 ? 0.104 -18.557 -5.879 1.00 82.06 92 THR A N 1
ATOM 775 C CA . THR A 1 92 ? -1.048 -18.831 -6.741 1.00 82.06 92 THR A CA 1
ATOM 776 C C . THR A 1 92 ? -2.124 -17.779 -6.519 1.00 82.06 92 THR A C 1
ATOM 778 O O . THR A 1 92 ? -2.344 -17.325 -5.397 1.00 82.06 92 THR A O 1
ATOM 781 N N . ARG A 1 93 ? -2.860 -17.448 -7.582 1.00 82.00 93 ARG A N 1
ATOM 782 C CA . ARG A 1 93 ? -4.025 -16.567 -7.474 1.00 82.00 93 ARG A CA 1
ATOM 783 C C . ARG A 1 93 ? -5.044 -17.085 -6.456 1.00 82.00 93 ARG A C 1
ATOM 785 O O . ARG A 1 93 ? -5.546 -16.308 -5.667 1.00 82.00 93 ARG A O 1
ATOM 792 N N . ALA A 1 94 ? -5.277 -18.398 -6.413 1.00 87.88 94 ALA A N 1
ATOM 793 C CA . ALA A 1 94 ? -6.179 -19.008 -5.435 1.00 87.88 94 ALA A CA 1
ATOM 794 C C . ALA A 1 94 ? -5.753 -18.753 -3.979 1.00 87.88 94 ALA A C 1
ATOM 796 O O . ALA A 1 94 ? -6.604 -18.660 -3.105 1.00 87.88 94 ALA A O 1
ATOM 797 N N . PHE A 1 95 ? -4.449 -18.635 -3.714 1.00 88.69 95 PHE A N 1
ATOM 798 C CA . PHE A 1 95 ? -3.953 -18.276 -2.391 1.00 88.69 95 PHE A CA 1
ATOM 799 C C . PHE A 1 95 ? -4.151 -16.780 -2.105 1.00 88.69 95 PHE A C 1
ATOM 801 O O . PHE A 1 95 ? -4.595 -16.431 -1.018 1.00 88.69 95 PHE A O 1
ATOM 808 N N . VAL A 1 96 ? -3.840 -15.903 -3.064 1.00 85.88 96 VAL A N 1
ATOM 809 C CA . VAL A 1 96 ? -4.001 -14.440 -2.919 1.00 85.88 96 VAL A CA 1
ATOM 810 C C . VAL A 1 96 ? -5.467 -14.052 -2.749 1.00 85.88 96 VAL A C 1
ATOM 812 O O . VAL A 1 96 ? -5.791 -13.252 -1.879 1.00 85.88 96 VAL A O 1
ATOM 815 N N . ASP A 1 97 ? -6.348 -14.658 -3.538 1.00 87.69 97 ASP A N 1
ATOM 816 C CA . ASP A 1 97 ? -7.780 -14.364 -3.550 1.00 87.69 97 ASP A CA 1
ATOM 817 C C . ASP A 1 97 ? -8.518 -15.031 -2.374 1.00 87.69 97 ASP A C 1
ATOM 819 O O . ASP A 1 97 ? -9.717 -14.828 -2.227 1.00 87.69 97 ASP A O 1
ATOM 823 N N . TYR A 1 98 ? -7.845 -15.840 -1.541 1.00 90.44 98 TYR A N 1
ATOM 824 C CA . TYR A 1 98 ? -8.453 -16.441 -0.352 1.00 90.44 98 TYR A CA 1
ATOM 825 C C . TYR A 1 98 ? -8.294 -15.507 0.857 1.00 90.44 98 TYR A C 1
ATOM 827 O O . TYR A 1 98 ? -7.186 -15.397 1.396 1.00 90.44 98 TYR A O 1
ATOM 835 N N . PRO A 1 99 ? -9.375 -14.878 1.358 1.00 88.25 99 PRO A N 1
ATOM 836 C CA . PRO A 1 99 ? -9.257 -13.865 2.403 1.00 88.25 99 PRO A CA 1
ATOM 837 C C . PRO A 1 99 ? -8.681 -14.373 3.723 1.00 88.25 99 PRO A C 1
ATOM 839 O O . PRO A 1 99 ? -8.037 -13.627 4.453 1.00 88.25 99 PRO A O 1
ATOM 842 N N . GLY A 1 100 ? -8.853 -15.666 4.012 1.00 89.94 100 GLY A N 1
ATOM 843 C CA . GLY A 1 100 ? -8.311 -16.285 5.220 1.00 89.94 100 GLY A CA 1
ATOM 844 C C . GLY A 1 100 ? -6.778 -16.335 5.276 1.00 89.94 100 GLY A C 1
ATOM 845 O O . GLY A 1 100 ? -6.230 -16.635 6.335 1.00 89.94 100 GLY A O 1
ATOM 846 N N . ASN A 1 101 ? -6.084 -16.034 4.171 1.00 90.25 101 ASN A N 1
ATOM 847 C CA . ASN A 1 101 ? -4.623 -15.938 4.131 1.00 90.25 101 ASN A CA 1
ATOM 848 C C . ASN A 1 101 ? -4.091 -14.558 4.541 1.00 90.25 101 ASN A C 1
ATOM 850 O O . ASN A 1 101 ? -2.878 -14.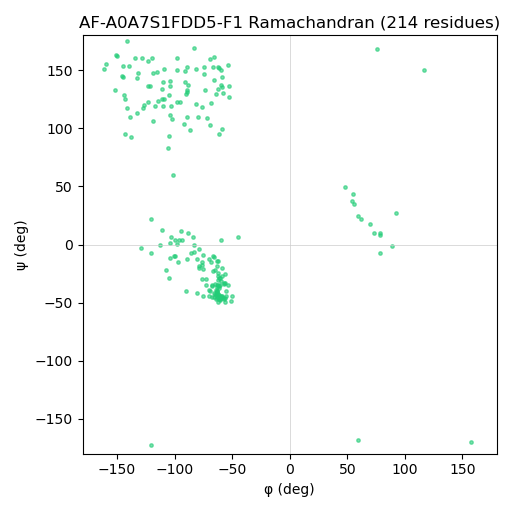406 4.683 1.00 90.25 101 ASN A O 1
ATOM 854 N N . TRP A 1 102 ? -4.963 -13.565 4.735 1.00 88.50 102 TRP A N 1
ATOM 855 C CA . TRP A 1 102 ? -4.570 -12.208 5.101 1.00 88.50 102 TRP A CA 1
ATOM 856 C C . TRP A 1 102 ? -4.831 -11.933 6.584 1.00 88.50 102 TRP A C 1
ATOM 858 O O . TRP A 1 102 ? -5.855 -12.316 7.147 1.00 88.50 102 TRP A O 1
ATOM 868 N N . ASP A 1 103 ? -3.858 -11.289 7.223 1.00 87.31 103 ASP A N 1
ATOM 869 C CA . ASP A 1 103 ? -3.876 -10.913 8.641 1.00 87.31 103 ASP A CA 1
ATOM 870 C C . ASP A 1 103 ? -4.468 -9.530 8.887 1.00 87.31 103 ASP A C 1
ATOM 872 O O . ASP A 1 103 ? -5.112 -9.281 9.901 1.00 87.31 103 ASP A O 1
ATOM 876 N N . SER A 1 104 ? -4.131 -8.601 7.999 1.00 92.12 104 SER A N 1
ATOM 877 C CA . SER A 1 104 ? -4.307 -7.176 8.212 1.00 92.12 104 SER A CA 1
ATOM 878 C C . SER A 1 104 ? -4.271 -6.455 6.877 1.00 92.12 104 SER A C 1
ATOM 880 O O . SER A 1 104 ? -3.592 -6.880 5.935 1.00 92.12 104 SER A O 1
ATOM 882 N N . LEU A 1 105 ? -4.978 -5.337 6.821 1.00 94.06 105 LEU A N 1
ATOM 883 C CA . LEU A 1 105 ? -4.895 -4.386 5.733 1.00 94.06 105 LEU A CA 1
ATOM 884 C C . LEU A 1 105 ? -3.844 -3.319 6.027 1.00 94.06 105 LEU A C 1
ATOM 886 O O . LEU A 1 105 ? -3.728 -2.803 7.135 1.00 94.06 105 LEU A O 1
ATOM 890 N N . ILE A 1 106 ? -3.090 -2.943 5.001 1.00 95.94 106 ILE A N 1
ATOM 891 C CA . ILE A 1 106 ? -2.122 -1.853 5.092 1.00 95.94 106 ILE A CA 1
ATOM 892 C C . ILE A 1 106 ? -2.553 -0.749 4.136 1.00 95.94 106 ILE A C 1
ATOM 894 O O . ILE A 1 106 ? -2.574 -0.948 2.921 1.00 95.94 106 ILE A O 1
ATOM 898 N N . ILE A 1 107 ? -2.831 0.437 4.673 1.00 97.12 107 ILE A N 1
ATOM 899 C CA . ILE A 1 107 ? -3.038 1.644 3.874 1.00 97.12 107 ILE A CA 1
ATOM 900 C C . ILE A 1 107 ? -1.696 2.357 3.746 1.00 97.12 107 ILE A C 1
ATOM 902 O O . ILE A 1 107 ? -1.222 3.015 4.674 1.00 97.12 107 ILE A O 1
ATOM 906 N N . LYS A 1 108 ? -1.069 2.231 2.577 1.00 96.12 108 LYS A N 1
ATOM 907 C CA . LYS A 1 108 ? 0.151 2.977 2.265 1.00 96.12 108 LYS A CA 1
ATOM 908 C C . LYS A 1 108 ? -0.200 4.398 1.818 1.00 96.12 108 LYS A C 1
ATOM 910 O O . LYS A 1 108 ? -0.864 4.580 0.800 1.00 96.12 108 LYS A O 1
ATOM 915 N N . LEU A 1 109 ? 0.314 5.390 2.537 1.00 95.25 109 LEU A N 1
ATOM 916 C CA . LEU A 1 109 ? 0.238 6.797 2.163 1.00 95.25 109 LEU A CA 1
ATOM 917 C C . LEU A 1 109 ? 1.324 7.149 1.127 1.00 95.25 109 LEU A C 1
ATOM 919 O O . LEU A 1 109 ? 2.391 6.519 1.107 1.00 95.25 109 LEU A O 1
ATOM 923 N N . PRO A 1 110 ? 1.078 8.145 0.257 1.00 91.69 110 PRO A N 1
ATOM 924 C CA . PRO A 1 110 ? 2.127 8.756 -0.552 1.00 91.69 110 PRO A CA 1
ATOM 925 C C . PRO A 1 110 ? 3.298 9.260 0.303 1.00 91.69 110 PRO A C 1
ATOM 927 O O . PRO A 1 110 ? 3.135 9.559 1.481 1.00 91.69 110 PRO A O 1
ATOM 930 N N . ALA A 1 111 ? 4.480 9.334 -0.304 1.00 89.88 111 ALA A N 1
ATOM 931 C CA . ALA A 1 111 ? 5.685 9.831 0.348 1.00 89.88 111 ALA A CA 1
ATOM 932 C C . ALA A 1 111 ? 5.632 11.359 0.507 1.00 89.88 111 ALA A C 1
ATOM 934 O O . ALA A 1 111 ? 5.334 12.042 -0.475 1.00 89.88 111 ALA A O 1
ATOM 935 N N . ASP A 1 112 ? 5.952 11.871 1.703 1.00 89.81 112 ASP A N 1
ATOM 936 C CA . ASP A 1 112 ? 5.897 13.308 2.038 1.00 89.81 112 ASP A CA 1
ATOM 937 C C . ASP A 1 112 ? 4.572 13.951 1.601 1.00 89.81 112 ASP A C 1
ATOM 939 O O . ASP A 1 112 ? 4.518 14.961 0.898 1.00 89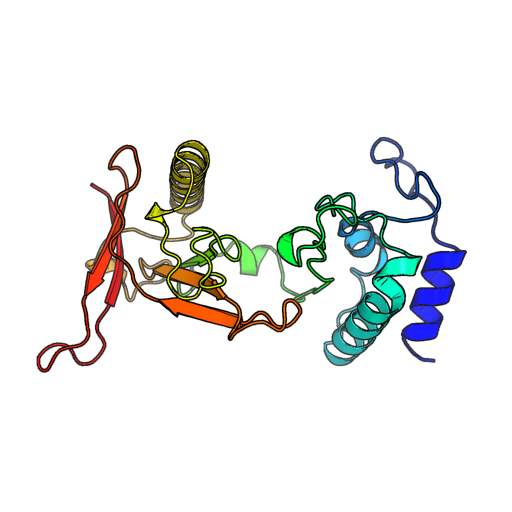.81 112 ASP A O 1
ATOM 943 N N . LEU A 1 113 ? 3.486 13.280 1.981 1.00 92.69 113 LEU A N 1
ATOM 944 C CA . LEU A 1 113 ? 2.116 13.589 1.617 1.00 92.69 113 LEU A CA 1
ATOM 945 C C . LEU A 1 113 ? 1.714 14.997 2.062 1.00 92.69 113 LEU A C 1
ATOM 947 O O . LEU A 1 113 ? 1.071 15.708 1.291 1.00 92.69 113 LEU A O 1
ATOM 951 N N . CYS A 1 114 ? 2.059 15.399 3.288 1.00 92.56 114 CYS A N 1
ATOM 952 C CA . CYS A 1 114 ? 1.662 16.699 3.820 1.00 92.56 114 CYS A CA 1
ATOM 953 C C . CYS A 1 114 ? 2.522 17.860 3.294 1.00 92.56 114 CYS A C 1
ATOM 955 O O . CYS A 1 114 ? 2.079 19.003 3.361 1.00 92.56 114 CYS A O 1
ATOM 957 N N . GLN A 1 115 ? 3.734 17.596 2.788 1.00 89.31 115 GLN A N 1
ATOM 958 C CA . GLN A 1 115 ? 4.665 18.608 2.264 1.00 89.31 115 GLN A CA 1
ATOM 959 C C . GLN A 1 115 ? 4.982 19.753 3.249 1.00 89.31 115 GLN A C 1
ATOM 961 O O . GLN A 1 115 ? 5.161 20.908 2.856 1.00 89.31 115 GLN A O 1
ATOM 966 N N . ASN A 1 116 ? 5.095 19.445 4.544 1.00 87.81 116 ASN A N 1
ATOM 967 C CA . ASN A 1 116 ? 5.307 20.439 5.607 1.00 87.81 116 ASN A CA 1
ATOM 968 C C . ASN A 1 116 ? 6.792 20.757 5.876 1.00 87.81 116 ASN A C 1
ATOM 970 O O . ASN A 1 116 ? 7.123 21.422 6.859 1.00 87.81 116 ASN A O 1
ATOM 974 N N . GLY A 1 117 ? 7.702 20.282 5.019 1.00 86.44 117 GLY A N 1
ATOM 975 C CA . GLY A 1 117 ? 9.151 20.447 5.190 1.00 86.44 117 GLY A CA 1
ATOM 976 C C . GLY A 1 117 ? 9.782 19.486 6.206 1.00 86.44 117 GLY A C 1
ATOM 977 O O . GLY A 1 117 ? 10.952 19.645 6.553 1.00 86.44 117 GLY A O 1
ATOM 978 N N . ASP A 1 118 ? 9.030 18.486 6.668 1.00 88.25 118 ASP A N 1
ATOM 979 C CA . ASP A 1 118 ? 9.457 17.411 7.569 1.00 88.25 118 ASP A CA 1
ATOM 980 C C . ASP A 1 118 ? 9.695 16.076 6.840 1.00 88.25 118 ASP A C 1
ATOM 982 O O . ASP A 1 118 ? 9.950 15.058 7.486 1.00 88.25 118 ASP A O 1
ATOM 986 N N . TYR A 1 119 ? 9.628 16.080 5.504 1.00 89.44 119 TYR A N 1
ATOM 987 C CA . TYR A 1 119 ? 9.872 14.925 4.637 1.00 89.44 119 TYR A CA 1
ATOM 988 C C . TYR A 1 119 ? 8.998 13.715 5.000 1.00 89.44 119 TYR A C 1
ATOM 990 O O . TYR A 1 119 ? 9.492 12.588 5.086 1.00 89.44 119 TYR A O 1
ATOM 998 N N . GLY A 1 120 ? 7.715 13.958 5.269 1.00 90.94 120 GLY A N 1
ATOM 999 C CA . GLY A 1 120 ? 6.718 12.944 5.614 1.00 90.94 120 GLY A CA 1
ATOM 1000 C C . GLY A 1 120 ? 6.833 12.341 7.013 1.00 90.94 120 GLY A C 1
ATOM 1001 O O . GLY A 1 120 ? 6.161 11.354 7.324 1.00 90.94 120 GLY A O 1
ATOM 1002 N N . THR A 1 121 ? 7.679 12.906 7.882 1.00 91.50 121 THR A N 1
ATOM 1003 C CA . THR A 1 121 ? 7.908 12.381 9.238 1.00 91.50 121 THR A CA 1
ATOM 1004 C C . THR A 1 121 ? 6.637 12.361 10.077 1.00 91.50 121 THR A C 1
ATOM 1006 O O . THR A 1 121 ? 6.525 11.500 10.943 1.00 91.50 121 THR A O 1
ATOM 1009 N N . TYR A 1 122 ? 5.677 13.253 9.833 1.00 93.50 122 TYR A N 1
ATOM 1010 C CA . TYR A 1 122 ? 4.407 13.298 10.557 1.00 93.50 122 TYR A CA 1
ATOM 1011 C C . TYR A 1 122 ? 3.185 13.120 9.655 1.00 93.50 122 TYR A C 1
ATOM 1013 O O . TYR A 1 122 ? 2.085 13.484 10.059 1.00 93.50 122 TYR A O 1
ATOM 1021 N N . ASP A 1 123 ? 3.353 12.520 8.472 1.00 95.12 123 ASP A N 1
ATOM 1022 C CA . ASP A 1 123 ? 2.237 12.306 7.552 1.00 95.12 123 ASP A CA 1
ATOM 1023 C C . ASP A 1 123 ? 1.121 11.466 8.181 1.00 95.12 123 ASP A C 1
ATOM 1025 O O . ASP A 1 123 ? 1.368 10.416 8.789 1.00 95.12 123 ASP A O 1
ATOM 1029 N N . THR A 1 124 ? -0.112 11.924 7.974 1.00 96.81 124 THR A N 1
ATOM 1030 C CA . THR A 1 124 ? -1.359 11.260 8.362 1.00 96.81 124 THR A CA 1
ATOM 1031 C C . THR A 1 124 ? -2.292 11.176 7.147 1.00 96.81 124 THR A C 1
ATOM 1033 O O . THR A 1 124 ? -2.119 11.928 6.179 1.00 96.81 124 THR A O 1
ATOM 1036 N N . PRO A 1 125 ? -3.296 10.278 7.149 1.00 96.62 125 PRO A N 1
ATOM 1037 C CA . PRO A 1 125 ? -4.289 10.215 6.072 1.00 96.62 125 PRO A CA 1
ATOM 1038 C C . PRO A 1 125 ? -5.069 11.524 5.867 1.00 96.62 125 PRO A C 1
ATOM 1040 O O . PRO A 1 125 ? -5.588 11.744 4.774 1.00 96.62 125 PRO A O 1
ATOM 1043 N N . ASP A 1 126 ? -5.111 12.423 6.852 1.00 96.56 126 ASP A N 1
ATOM 1044 C CA . ASP A 1 126 ? -5.821 13.704 6.737 1.00 96.56 126 ASP A CA 1
ATOM 1045 C C . ASP A 1 126 ? -5.196 14.647 5.702 1.00 96.56 126 ASP A C 1
ATOM 1047 O O . ASP A 1 126 ? -5.884 15.504 5.147 1.00 96.56 126 ASP A O 1
ATOM 1051 N N . CYS A 1 127 ? -3.912 14.461 5.385 1.00 95.94 127 CYS A N 1
ATOM 1052 C CA . CYS A 1 127 ? -3.231 15.212 4.333 1.00 95.94 127 CYS A CA 1
ATOM 1053 C C . CYS A 1 127 ? -3.604 14.754 2.915 1.00 95.94 127 CYS A C 1
ATOM 1055 O O . CYS A 1 127 ? -3.242 15.410 1.937 1.00 95.94 127 CYS A O 1
ATOM 1057 N N . LEU A 1 128 ? -4.339 13.645 2.765 1.00 95.62 128 LEU A N 1
ATOM 1058 C CA . LEU A 1 128 ? -4.868 13.242 1.467 1.00 95.62 128 LEU A CA 1
ATOM 1059 C C . LEU A 1 128 ? -5.833 14.311 0.949 1.00 95.62 128 LEU A C 1
ATOM 1061 O O . LEU A 1 128 ? -6.751 14.745 1.644 1.00 95.62 128 LEU A O 1
ATOM 1065 N N . VAL A 1 129 ? -5.692 14.677 -0.325 1.00 93.62 129 VAL A N 1
ATOM 1066 C CA . VAL A 1 129 ? -6.701 15.498 -1.005 1.00 93.62 129 VAL A CA 1
ATOM 1067 C C . VAL A 1 129 ? -8.056 14.784 -1.000 1.00 93.62 129 VAL A C 1
ATOM 1069 O O . VAL A 1 129 ? -8.120 13.557 -1.062 1.00 93.62 129 VAL A O 1
ATOM 1072 N N . LYS A 1 130 ? -9.161 15.542 -0.987 1.00 95.06 130 LYS A N 1
ATOM 1073 C CA . LYS A 1 130 ? -10.521 14.976 -0.875 1.00 95.06 130 LYS A CA 1
ATOM 1074 C C . LYS A 1 130 ? -10.793 13.845 -1.868 1.00 95.06 130 LYS A C 1
ATOM 1076 O O . LYS A 1 130 ? -11.327 12.813 -1.484 1.00 95.06 130 LYS A O 1
ATOM 1081 N N . SER A 1 131 ? -10.402 14.010 -3.132 1.00 93.44 131 SER A N 1
ATOM 1082 C CA . SER A 1 131 ? -10.579 12.972 -4.157 1.00 93.44 131 SER A CA 1
ATOM 1083 C C . SER A 1 131 ? -9.834 11.674 -3.830 1.00 93.44 131 SER A C 1
ATOM 1085 O O . SER A 1 131 ? -10.359 10.598 -4.097 1.00 93.44 131 SER A O 1
ATOM 1087 N N . ALA A 1 132 ? -8.649 11.758 -3.220 1.00 94.00 132 ALA A N 1
ATOM 1088 C CA . ALA A 1 132 ? -7.887 10.595 -2.778 1.00 94.00 132 ALA A CA 1
ATOM 1089 C C . ALA A 1 132 ? -8.513 9.935 -1.540 1.00 94.00 132 ALA A C 1
ATOM 1091 O O . ALA A 1 132 ? -8.515 8.712 -1.456 1.00 94.00 132 ALA A O 1
ATOM 1092 N N . GLN A 1 133 ? -9.108 10.711 -0.626 1.00 96.31 133 GLN A N 1
ATOM 1093 C CA . GLN A 1 133 ? -9.866 10.150 0.499 1.00 96.31 133 GLN A CA 1
ATOM 1094 C C . GLN A 1 133 ? -11.113 9.386 0.021 1.00 96.31 133 GLN A C 1
ATOM 1096 O O . GLN A 1 133 ? -11.362 8.276 0.482 1.00 96.31 133 GLN A O 1
ATOM 1101 N N . TYR A 1 134 ? -11.858 9.923 -0.954 1.00 97.12 134 TYR A N 1
ATOM 1102 C CA . TYR A 1 134 ? -12.978 9.197 -1.572 1.00 97.12 134 TYR A CA 1
ATOM 1103 C C . TYR A 1 134 ? -12.507 7.940 -2.310 1.00 97.12 134 TYR A C 1
ATOM 1105 O O . TYR A 1 134 ? -13.164 6.906 -2.242 1.00 97.12 134 TYR A O 1
ATOM 1113 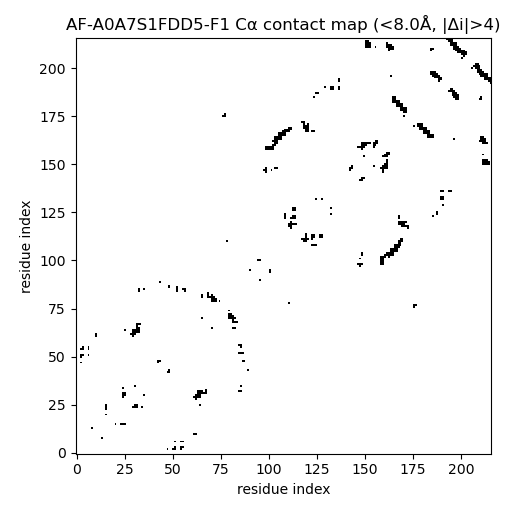N N . ALA A 1 135 ? -11.369 8.006 -3.006 1.00 95.81 135 ALA A N 1
ATOM 1114 C CA . ALA A 1 135 ? -10.791 6.831 -3.651 1.00 95.81 135 ALA A CA 1
ATOM 1115 C C . ALA A 1 135 ? -10.390 5.760 -2.625 1.00 95.81 135 ALA A C 1
ATOM 1117 O O . ALA A 1 135 ? -10.632 4.580 -2.860 1.00 95.81 135 ALA A O 1
ATOM 1118 N N . LEU A 1 136 ? -9.829 6.159 -1.478 1.00 96.50 136 LEU A N 1
ATOM 1119 C CA . LEU A 1 136 ? -9.530 5.250 -0.373 1.00 96.50 136 LEU A CA 1
ATOM 1120 C C . LEU A 1 136 ? -10.806 4.585 0.159 1.00 96.50 136 LEU A C 1
ATOM 1122 O O . LEU A 1 136 ? -10.838 3.364 0.260 1.00 96.50 136 LEU A O 1
ATOM 1126 N N . GLU A 1 137 ? -11.866 5.352 0.419 1.00 97.94 137 GLU A N 1
ATOM 1127 C CA . GLU A 1 137 ? -13.163 4.803 0.837 1.00 97.94 137 GLU A CA 1
ATOM 1128 C C . GLU A 1 137 ? -13.712 3.797 -0.187 1.00 97.94 137 GLU A C 1
ATOM 1130 O O . GLU A 1 137 ? -14.072 2.686 0.185 1.00 97.94 137 GLU A O 1
ATOM 1135 N N . LYS A 1 138 ? -13.690 4.120 -1.488 1.00 97.75 138 LYS A N 1
ATOM 1136 C CA . LYS A 1 138 ? -14.137 3.192 -2.543 1.00 97.75 138 LYS A CA 1
ATOM 1137 C C . LYS A 1 138 ? -13.283 1.936 -2.662 1.00 97.75 138 LYS A C 1
ATOM 1139 O O . LYS A 1 138 ? -13.818 0.866 -2.946 1.00 97.75 138 LYS A O 1
ATOM 1144 N N . ASN A 1 139 ? -11.980 2.041 -2.421 1.00 96.88 139 ASN A N 1
ATOM 1145 C CA . ASN A 1 139 ? -11.117 0.867 -2.367 1.00 96.88 139 ASN A CA 1
ATOM 1146 C C . ASN A 1 139 ? -11.478 -0.021 -1.170 1.00 96.88 139 ASN A C 1
ATOM 1148 O O . ASN A 1 139 ? -11.561 -1.234 -1.336 1.00 96.88 139 ASN A O 1
ATOM 1152 N N . LEU A 1 140 ? -11.753 0.566 -0.000 1.00 97.50 140 LEU A N 1
ATOM 1153 C CA . LEU A 1 140 ? -12.220 -0.178 1.173 1.00 97.50 140 LEU A CA 1
ATOM 1154 C C . LEU A 1 140 ? -13.580 -0.843 0.914 1.00 97.50 140 LEU A C 1
ATOM 1156 O O . LEU A 1 140 ? -13.726 -2.022 1.215 1.00 97.50 140 LEU A O 1
ATOM 1160 N N . GLU A 1 141 ? -14.528 -0.153 0.270 1.00 97.75 141 GLU A N 1
ATOM 1161 C CA . GLU A 1 141 ? -15.811 -0.749 -0.143 1.00 97.75 141 GLU A CA 1
ATOM 1162 C C . GLU A 1 141 ? -15.621 -1.956 -1.066 1.00 97.75 141 GLU A C 1
ATOM 1164 O O . GLU A 1 141 ? -16.239 -3.000 -0.858 1.00 97.75 141 GLU A O 1
ATOM 1169 N N . SER A 1 142 ? -14.751 -1.835 -2.074 1.00 96.12 142 SER A N 1
ATOM 1170 C CA . SER A 1 142 ? -14.452 -2.946 -2.983 1.00 96.12 142 SER A CA 1
ATOM 1171 C C . SER A 1 142 ? -13.824 -4.118 -2.233 1.00 96.12 142 SER A C 1
ATOM 1173 O O . SER A 1 142 ? -14.240 -5.256 -2.418 1.00 96.12 142 SER A O 1
ATOM 1175 N N . MET A 1 143 ? -12.851 -3.845 -1.361 1.00 94.75 143 MET A N 1
ATOM 1176 C CA . MET A 1 143 ? -12.153 -4.880 -0.600 1.00 94.75 143 MET A CA 1
ATOM 1177 C C . MET A 1 143 ? -13.065 -5.577 0.420 1.00 94.75 143 MET A C 1
ATOM 1179 O O . MET A 1 143 ? -12.919 -6.781 0.624 1.00 94.75 143 MET A O 1
ATOM 1183 N N . GLU A 1 144 ? -14.015 -4.863 1.032 1.00 95.69 144 GLU A N 1
ATOM 1184 C CA . GLU A 1 144 ? -15.053 -5.468 1.879 1.00 95.69 144 GLU A CA 1
ATOM 1185 C C . GLU A 1 144 ? -15.981 -6.349 1.033 1.00 95.69 144 GLU A C 1
ATOM 1187 O O . GLU A 1 144 ? -16.277 -7.479 1.416 1.00 95.69 144 GLU A O 1
ATOM 1192 N N . GLY A 1 145 ? -16.410 -5.860 -0.138 1.00 95.00 145 GLY A N 1
ATOM 1193 C CA . GLY A 1 145 ? -17.258 -6.610 -1.069 1.00 95.00 145 GLY A CA 1
ATOM 1194 C C . GLY A 1 145 ? -16.616 -7.909 -1.567 1.00 95.00 145 GLY A C 1
ATOM 1195 O O . GLY A 1 145 ? -17.304 -8.919 -1.708 1.00 95.00 145 GLY A O 1
ATOM 1196 N N . ASP A 1 146 ? -15.295 -7.900 -1.747 1.00 91.75 146 ASP A N 1
ATOM 1197 C CA . ASP A 1 146 ? -14.477 -9.068 -2.097 1.00 91.75 146 ASP A CA 1
ATOM 1198 C C . ASP A 1 146 ? -14.064 -9.908 -0.868 1.00 91.75 146 ASP A C 1
ATOM 1200 O O . ASP A 1 146 ? -13.297 -10.866 -0.978 1.00 91.75 146 ASP A O 1
ATOM 1204 N N . ALA A 1 147 ? -14.590 -9.569 0.313 1.00 93.19 147 ALA A N 1
ATOM 1205 C CA . ALA A 1 147 ? -14.375 -10.242 1.589 1.00 93.19 147 ALA A CA 1
ATOM 1206 C C . ALA A 1 147 ? -12.922 -10.260 2.095 1.00 93.19 147 ALA A C 1
ATOM 1208 O O . ALA A 1 147 ? -12.603 -11.086 2.943 1.00 93.19 147 ALA A O 1
ATOM 1209 N N . PHE A 1 148 ? -12.041 -9.353 1.651 1.00 92.62 148 PHE A N 1
ATOM 1210 C CA . PHE A 1 148 ? -10.648 -9.280 2.132 1.00 92.62 148 PHE A CA 1
ATOM 1211 C C . PHE A 1 148 ? -10.526 -8.911 3.616 1.00 92.62 148 PHE A C 1
ATOM 1213 O O . PHE A 1 148 ? -9.508 -9.204 4.242 1.00 92.62 148 PHE A O 1
ATOM 1220 N N . PHE A 1 149 ? -11.547 -8.273 4.179 1.00 94.88 149 PHE A N 1
ATOM 1221 C CA . PHE A 1 149 ? -11.631 -7.916 5.589 1.00 94.88 149 PHE A CA 1
ATOM 1222 C C . PHE A 1 149 ? -13.094 -7.910 6.037 1.00 94.88 149 PHE A C 1
ATOM 1224 O O . PHE A 1 149 ? -14.003 -7.833 5.209 1.00 94.88 149 PHE A O 1
ATOM 1231 N N . VAL A 1 150 ? -13.320 -7.972 7.348 1.00 96.44 150 VAL A N 1
ATOM 1232 C CA . VAL A 1 150 ? -14.657 -7.826 7.941 1.00 96.44 150 VAL A CA 1
ATOM 1233 C C . VAL A 1 150 ? -14.575 -6.741 9.010 1.00 96.44 150 VAL A C 1
ATOM 1235 O O . VAL A 1 150 ? -13.827 -6.931 9.966 1.00 96.44 150 VAL A O 1
ATOM 1238 N N . PRO A 1 151 ? -15.293 -5.611 8.874 1.00 97.00 151 PRO A N 1
ATOM 1239 C CA . PRO A 1 151 ? -15.248 -4.538 9.862 1.00 97.00 151 PRO A CA 1
ATOM 1240 C C . PRO A 1 151 ? -15.745 -4.965 11.250 1.00 97.00 151 PRO A C 1
ATOM 1242 O O . PRO A 1 151 ? -16.624 -5.818 11.383 1.00 97.00 151 PRO A O 1
ATOM 1245 N N . GL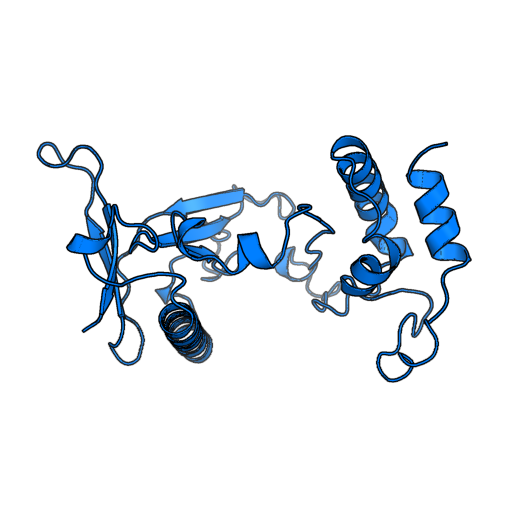Y A 1 152 ? -15.236 -4.292 12.282 1.00 96.56 152 GLY A N 1
ATOM 1246 C CA . GLY A 1 152 ? -15.714 -4.384 13.661 1.00 96.56 152 GLY A CA 1
ATOM 1247 C C . GLY A 1 152 ? -14.680 -4.939 14.639 1.00 96.56 152 GLY A C 1
ATOM 1248 O O . GLY A 1 152 ? -13.826 -5.756 14.292 1.00 96.56 152 GLY A O 1
ATOM 1249 N N . VAL A 1 153 ? -14.769 -4.505 15.897 1.00 94.44 153 VAL A N 1
ATOM 1250 C CA . VAL A 1 153 ? -13.832 -4.910 16.961 1.00 94.44 153 VAL A CA 1
ATOM 1251 C C . VAL A 1 153 ? -13.886 -6.413 17.249 1.00 94.44 153 VAL A C 1
ATOM 1253 O O . VAL A 1 153 ? -12.853 -7.037 17.476 1.00 94.44 153 VAL A O 1
ATOM 1256 N N . ASP A 1 154 ? -15.070 -7.019 17.144 1.00 95.25 154 ASP A N 1
ATOM 1257 C CA . ASP A 1 154 ? -15.267 -8.454 17.380 1.00 95.25 154 ASP A CA 1
ATOM 1258 C C . ASP A 1 154 ? -14.594 -9.330 16.310 1.00 95.25 154 ASP A C 1
ATOM 1260 O O . ASP A 1 154 ? -14.409 -10.527 16.515 1.00 95.25 154 ASP A O 1
ATOM 1264 N N . GLN A 1 155 ? -14.209 -8.738 15.173 1.00 94.81 155 GLN A N 1
ATOM 1265 C CA . GLN A 1 155 ? -13.537 -9.418 14.063 1.00 94.81 155 GLN A CA 1
ATOM 1266 C C . GLN A 1 155 ? -12.024 -9.205 14.060 1.00 94.81 155 GLN A C 1
ATOM 1268 O O . GLN A 1 155 ? -11.341 -9.662 13.146 1.00 94.81 155 GLN A O 1
ATOM 1273 N N . ILE A 1 156 ? -11.470 -8.521 15.064 1.00 89.50 156 ILE A N 1
ATOM 1274 C CA . ILE A 1 156 ? -10.063 -8.120 15.037 1.00 89.50 156 ILE A CA 1
ATOM 1275 C C . ILE A 1 156 ? -9.115 -9.325 14.997 1.00 89.50 156 ILE A C 1
ATOM 1277 O O . ILE A 1 156 ? -8.110 -9.291 14.304 1.00 89.50 156 ILE A O 1
ATOM 1281 N N . SER A 1 157 ? -9.465 -10.432 15.651 1.00 85.62 157 SER A N 1
ATOM 1282 C CA . SER A 1 157 ? -8.682 -11.675 15.656 1.00 85.62 157 SER A CA 1
ATOM 1283 C C . SER A 1 157 ? -9.151 -12.717 14.626 1.00 85.62 157 SER A C 1
ATOM 1285 O O . SER A 1 157 ? -8.612 -13.827 14.596 1.00 85.62 157 SER A O 1
ATOM 1287 N N . SER A 1 158 ? -10.142 -12.380 13.792 1.00 91.38 158 SER A N 1
ATOM 1288 C CA . SER A 1 158 ? -10.698 -13.261 12.757 1.00 91.38 158 SER A CA 1
ATOM 1289 C C . SER A 1 158 ? -9.865 -13.240 11.471 1.00 91.38 158 SER A C 1
ATOM 1291 O O . SER A 1 158 ? -8.981 -12.407 11.286 1.00 91.38 158 SER A O 1
ATOM 1293 N N . ARG A 1 159 ? -10.153 -14.179 10.559 1.00 91.19 159 ARG A N 1
ATOM 1294 C CA . ARG A 1 159 ? -9.564 -14.237 9.212 1.00 91.19 159 ARG A CA 1
ATOM 1295 C C . ARG A 1 159 ? -10.628 -14.608 8.175 1.00 91.19 159 ARG A C 1
ATOM 1297 O O . ARG A 1 159 ? -11.054 -15.766 8.168 1.00 91.19 159 ARG A O 1
ATOM 1304 N N . PRO A 1 160 ? -11.037 -13.683 7.294 1.00 93.12 160 PRO A N 1
ATOM 1305 C CA . PRO A 1 160 ? -10.661 -12.262 7.259 1.00 93.12 160 PRO A CA 1
ATOM 1306 C C . PRO A 1 160 ? -11.040 -11.527 8.558 1.00 93.12 160 PRO A C 1
ATOM 1308 O O . PRO A 1 160 ? -12.047 -11.853 9.185 1.00 93.12 160 PRO A O 1
ATOM 1311 N N . GLY A 1 161 ? -10.206 -10.574 8.975 1.00 94.69 161 GLY A N 1
ATOM 1312 C CA . GLY A 1 161 ? -10.387 -9.802 10.209 1.00 94.69 161 GLY A CA 1
ATOM 1313 C C . GLY A 1 161 ? -10.499 -8.305 9.956 1.00 94.69 161 GLY A C 1
ATOM 1314 O O . GLY A 1 161 ? -10.572 -7.877 8.805 1.00 94.69 161 GLY A O 1
ATOM 1315 N N . SER A 1 162 ? -10.504 -7.508 11.024 1.00 96.62 162 SER A N 1
ATOM 1316 C CA . SER A 1 162 ? -10.600 -6.041 10.947 1.00 96.62 162 SER A CA 1
ATOM 1317 C C . SER A 1 162 ? -9.282 -5.304 11.185 1.00 96.62 162 SER A C 1
ATOM 1319 O O . SER A 1 162 ? -9.279 -4.073 11.162 1.00 96.62 162 SER A O 1
ATOM 1321 N N . TYR A 1 163 ? -8.162 -6.005 11.413 1.00 96.06 163 TYR A N 1
ATOM 1322 C CA . TYR A 1 163 ? -6.871 -5.339 11.597 1.00 96.06 163 TYR A CA 1
ATOM 1323 C C . TYR A 1 163 ? -6.520 -4.479 10.384 1.00 96.06 163 TYR A C 1
ATOM 1325 O O . TYR A 1 163 ? -6.557 -4.926 9.235 1.00 96.06 163 TYR A O 1
ATOM 1333 N N . ILE A 1 164 ? -6.145 -3.237 10.665 1.00 96.69 164 ILE A N 1
ATOM 1334 C CA . ILE A 1 164 ? -5.709 -2.282 9.657 1.00 96.69 164 ILE A CA 1
ATOM 1335 C C . ILE A 1 164 ? -4.632 -1.383 10.242 1.00 96.69 164 ILE A C 1
ATOM 1337 O O . ILE A 1 164 ? -4.680 -1.042 11.421 1.00 96.69 164 ILE A O 1
ATOM 1341 N N . VAL A 1 165 ? -3.657 -0.989 9.434 1.00 96.62 165 VAL A N 1
ATOM 1342 C CA . VAL A 1 165 ? -2.622 -0.025 9.824 1.00 96.62 165 VAL A CA 1
ATOM 1343 C C . VAL A 1 165 ? -2.321 0.929 8.681 1.00 96.62 165 VAL A C 1
ATOM 1345 O O . VAL A 1 165 ? -2.453 0.581 7.505 1.00 96.62 165 VAL A O 1
ATOM 1348 N N . PHE A 1 166 ? -1.857 2.124 9.022 1.00 98.06 166 PHE A N 1
ATOM 1349 C CA . PHE A 1 166 ? -1.293 3.047 8.053 1.00 98.06 166 PHE A CA 1
ATOM 1350 C C . PHE A 1 166 ? 0.212 2.841 7.931 1.00 98.06 166 PHE A C 1
ATOM 1352 O O . PHE A 1 166 ? 0.900 2.485 8.889 1.00 98.06 166 PHE A O 1
ATOM 1359 N N . VAL A 1 167 ? 0.734 3.102 6.738 1.00 97.44 167 VAL A N 1
ATOM 1360 C CA . VAL A 1 167 ? 2.170 3.192 6.483 1.00 97.44 167 VAL A CA 1
ATOM 1361 C C . VAL A 1 167 ? 2.459 4.514 5.813 1.00 97.44 167 VAL A C 1
ATOM 1363 O O . VAL A 1 167 ? 1.986 4.756 4.705 1.00 97.44 167 VAL A O 1
ATOM 1366 N N . ARG A 1 168 ? 3.284 5.338 6.453 1.00 94.50 168 ARG A N 1
ATOM 1367 C CA . ARG A 1 168 ? 3.865 6.526 5.822 1.00 94.50 168 ARG A CA 1
ATOM 1368 C C . ARG A 1 168 ? 5.271 6.229 5.336 1.00 94.50 168 ARG A C 1
ATOM 1370 O O . ARG A 1 168 ? 5.976 5.396 5.914 1.00 94.50 168 ARG A O 1
ATOM 1377 N N . GLU A 1 169 ? 5.667 6.919 4.280 1.00 91.69 169 GLU A N 1
ATOM 1378 C CA . GLU A 1 169 ? 7.020 6.875 3.743 1.00 91.69 169 GLU A CA 1
ATOM 1379 C C . GLU A 1 169 ? 7.690 8.226 4.030 1.00 91.69 169 GLU A C 1
ATOM 1381 O O . GLU A 1 169 ? 7.176 9.259 3.610 1.00 91.69 169 GLU A O 1
ATOM 1386 N N . HIS A 1 170 ? 8.793 8.219 4.787 1.00 89.69 170 HIS A N 1
ATOM 1387 C CA . HIS A 1 170 ? 9.455 9.433 5.281 1.00 89.69 170 HIS A CA 1
ATOM 1388 C C . HIS A 1 170 ? 10.979 9.391 5.093 1.00 89.69 170 HIS A C 1
ATOM 1390 O O . HIS A 1 170 ? 11.562 8.312 4.980 1.00 89.69 170 HIS A O 1
ATOM 1396 N N . SER A 1 171 ? 11.644 10.549 5.115 1.00 87.25 171 SER A N 1
ATOM 1397 C CA . SER A 1 171 ? 13.116 10.662 5.121 1.00 87.25 171 SER A CA 1
ATOM 1398 C C . SER A 1 171 ? 13.628 11.283 6.427 1.00 87.25 171 SER A C 1
ATOM 1400 O O . SER A 1 171 ? 12.943 12.084 7.053 1.00 87.25 171 SER A O 1
ATOM 1402 N N . TYR A 1 172 ? 14.828 10.893 6.877 1.00 70.19 172 TYR A N 1
ATOM 1403 C CA . TYR A 1 172 ? 15.372 11.282 8.190 1.00 70.19 172 TYR A CA 1
ATOM 1404 C C . TYR A 1 172 ? 16.061 12.667 8.210 1.00 70.19 172 TYR A C 1
ATOM 1406 O O . TYR A 1 172 ? 16.486 13.105 9.274 1.00 70.19 172 TYR A O 1
ATOM 1414 N N . SER A 1 173 ? 16.244 13.343 7.067 1.00 66.62 173 SER A N 1
ATOM 1415 C CA . SER A 1 173 ? 16.697 14.750 6.878 1.00 66.62 173 SER A CA 1
ATOM 1416 C C . SER A 1 173 ? 17.294 14.905 5.467 1.00 66.62 173 SER A C 1
ATOM 1418 O O . SER A 1 173 ? 17.157 13.991 4.665 1.00 66.62 173 SER A O 1
ATOM 1420 N N . ALA A 1 174 ? 17.946 16.043 5.171 1.00 56.31 174 ALA A N 1
ATOM 1421 C CA . ALA A 1 174 ? 18.420 16.594 3.884 1.00 56.31 174 ALA A CA 1
ATOM 1422 C C . ALA A 1 174 ? 19.155 15.679 2.870 1.00 56.31 174 ALA A C 1
ATOM 1424 O O . ALA A 1 174 ? 19.655 16.183 1.866 1.00 56.31 174 ALA A O 1
ATOM 1425 N N . ASN A 1 175 ? 19.248 14.370 3.097 1.00 63.59 175 ASN A N 1
ATOM 1426 C CA . ASN A 1 175 ? 19.551 13.398 2.060 1.00 63.59 175 ASN A CA 1
ATOM 1427 C C . ASN A 1 175 ? 18.241 12.962 1.362 1.00 63.59 175 ASN A C 1
ATOM 1429 O O . ASN A 1 175 ? 17.525 12.103 1.888 1.00 63.59 175 ASN A O 1
ATOM 1433 N N . PRO A 1 176 ? 17.906 13.533 0.189 1.00 62.16 176 PRO A N 1
ATOM 1434 C CA . PRO A 1 176 ? 16.641 13.267 -0.499 1.00 62.16 176 PRO A CA 1
ATOM 1435 C C . PRO A 1 176 ? 16.513 11.821 -1.006 1.00 62.16 176 PRO A C 1
ATOM 1437 O O . PRO A 1 176 ? 15.430 11.416 -1.420 1.00 62.16 176 PRO A O 1
ATOM 1440 N N . ASP A 1 177 ? 17.590 11.033 -0.967 1.00 67.94 177 ASP A N 1
ATOM 1441 C CA . ASP A 1 177 ? 17.648 9.725 -1.619 1.00 67.94 177 ASP A CA 1
ATOM 1442 C C . ASP A 1 177 ? 17.383 8.537 -0.671 1.00 67.94 177 ASP A C 1
ATOM 1444 O O . ASP A 1 177 ? 17.392 7.389 -1.118 1.00 67.94 177 ASP A O 1
ATOM 1448 N N . VAL A 1 178 ? 17.128 8.769 0.626 1.00 76.56 178 VAL A N 1
ATOM 1449 C CA . VAL A 1 178 ? 16.888 7.692 1.609 1.00 76.56 178 VAL A CA 1
ATOM 1450 C C . VAL A 1 178 ? 15.496 7.803 2.224 1.00 76.56 178 VAL A C 1
ATOM 1452 O O . VAL A 1 178 ? 15.254 8.637 3.090 1.00 76.56 178 VAL A O 1
ATOM 1455 N N . TRP A 1 179 ? 14.604 6.902 1.815 1.00 83.19 179 TRP A N 1
ATOM 1456 C CA . TRP A 1 179 ? 13.227 6.820 2.304 1.00 83.19 179 TRP A CA 1
ATOM 1457 C C . TRP A 1 179 ? 13.017 5.575 3.166 1.00 83.19 179 TRP A C 1
ATOM 1459 O O . TRP A 1 179 ? 13.518 4.488 2.867 1.00 83.19 179 TRP A O 1
ATOM 1469 N N . GLN A 1 180 ? 12.265 5.738 4.246 1.00 87.69 180 GLN A N 1
ATOM 1470 C CA . GLN A 1 180 ? 11.927 4.715 5.228 1.00 87.69 180 GLN A CA 1
ATOM 1471 C C . GLN A 1 180 ? 10.413 4.583 5.347 1.00 87.69 180 GLN A C 1
ATOM 1473 O O . GLN A 1 180 ? 9.668 5.496 5.003 1.00 87.69 180 GLN A O 1
ATOM 1478 N N . ARG A 1 181 ? 9.950 3.433 5.839 1.00 92.88 181 ARG A N 1
ATOM 1479 C CA . ARG A 1 181 ? 8.529 3.172 6.084 1.00 92.88 181 ARG A CA 1
ATOM 1480 C C . ARG A 1 181 ? 8.279 3.099 7.575 1.00 92.88 181 ARG A C 1
ATOM 1482 O O . ARG A 1 181 ? 9.003 2.398 8.280 1.00 92.88 181 ARG A O 1
ATOM 1489 N N . TYR A 1 182 ? 7.229 3.770 8.021 1.00 93.88 182 TYR A N 1
ATOM 1490 C CA . TYR A 1 182 ? 6.785 3.732 9.405 1.00 93.88 182 TYR A CA 1
ATOM 1491 C C . TYR A 1 182 ? 5.329 3.279 9.463 1.00 93.88 182 TYR A C 1
ATOM 1493 O O . TYR A 1 182 ? 4.466 3.890 8.834 1.00 93.88 182 TYR A O 1
ATOM 1501 N N . PHE A 1 183 ? 5.085 2.193 10.194 1.00 96.12 183 PHE A N 1
ATOM 1502 C CA . PHE A 1 183 ? 3.758 1.631 10.431 1.00 96.12 183 PHE A CA 1
ATOM 1503 C C . PHE A 1 183 ? 3.165 2.285 11.672 1.00 96.12 183 PHE A C 1
ATOM 1505 O O . PHE A 1 183 ? 3.838 2.366 12.700 1.00 96.12 183 PHE A O 1
ATOM 1512 N N . PHE A 1 184 ? 1.924 2.746 11.584 1.00 96.06 184 PHE A N 1
ATOM 1513 C CA . PHE A 1 184 ? 1.266 3.435 12.684 1.00 96.06 184 PHE A CA 1
ATOM 1514 C C . PHE A 1 184 ? -0.247 3.249 12.657 1.00 96.06 184 PHE A C 1
ATOM 1516 O O . PHE A 1 184 ? -0.844 2.871 11.647 1.00 96.06 184 PHE A O 1
ATOM 1523 N N . CYS A 1 185 ? -0.850 3.540 13.801 1.00 96.06 185 CYS A N 1
ATOM 1524 C CA . CYS A 1 185 ? -2.288 3.567 14.001 1.00 96.06 185 CYS A CA 1
ATOM 1525 C C . CYS A 1 185 ? -2.737 5.028 14.054 1.00 96.06 185 CYS A C 1
ATOM 1527 O O . CYS A 1 185 ? -2.031 5.867 14.619 1.00 96.06 185 CYS A O 1
ATOM 1529 N N . TYR A 1 186 ? -3.884 5.332 13.460 1.00 96.94 186 TYR A N 1
ATOM 1530 C CA . TYR A 1 186 ? -4.423 6.687 13.409 1.00 96.94 186 TYR A CA 1
ATOM 1531 C C . TYR A 1 186 ? -5.942 6.622 13.320 1.00 96.94 186 TYR A C 1
ATOM 1533 O O . TYR A 1 186 ? -6.458 5.850 12.512 1.00 96.94 186 TYR A O 1
ATOM 1541 N N . ASP A 1 187 ? -6.632 7.418 14.135 1.00 98.00 187 ASP A N 1
ATOM 1542 C CA . ASP A 1 187 ? -8.083 7.548 14.039 1.00 98.00 187 ASP A CA 1
ATOM 1543 C C . ASP A 1 187 ? -8.447 8.271 12.742 1.00 98.00 187 ASP A C 1
ATOM 1545 O O . ASP A 1 187 ? -7.999 9.392 12.504 1.00 98.00 187 ASP A O 1
ATOM 1549 N N . TRP A 1 188 ? -9.244 7.639 11.887 1.00 97.94 188 TRP A N 1
ATOM 1550 C CA . TRP A 1 188 ? -9.630 8.219 10.602 1.00 97.94 188 TRP A CA 1
ATOM 1551 C C . TRP A 1 188 ? -11.063 7.858 10.243 1.00 97.94 188 TRP A C 1
ATOM 1553 O O . TRP A 1 188 ? -11.411 6.682 10.208 1.00 97.94 188 TRP A O 1
ATOM 1563 N N . THR A 1 189 ? -11.861 8.863 9.899 1.00 98.31 189 THR A N 1
ATOM 1564 C CA . THR A 1 189 ? -13.220 8.680 9.388 1.00 98.31 189 THR A CA 1
ATOM 1565 C C . THR A 1 189 ? -13.234 8.926 7.890 1.00 98.31 189 THR A C 1
ATOM 1567 O O . THR A 1 189 ? -12.760 9.953 7.399 1.00 98.31 189 THR A O 1
ATOM 1570 N N . SER A 1 190 ? -13.802 7.977 7.155 1.00 97.75 190 SER A N 1
ATOM 1571 C CA . SER A 1 190 ? -13.990 8.104 5.711 1.00 97.75 190 SER A CA 1
ATOM 1572 C C . SER A 1 190 ? -14.893 9.297 5.339 1.00 97.75 190 SER A C 1
ATOM 1574 O O . SER A 1 190 ? -15.756 9.682 6.130 1.00 97.75 190 SER A O 1
ATOM 1576 N N . PRO A 1 191 ? -14.737 9.912 4.150 1.00 97.38 191 PRO A N 1
ATOM 1577 C CA . PRO A 1 191 ? -15.457 11.139 3.796 1.00 97.38 191 PRO A CA 1
ATOM 1578 C C . PRO A 1 191 ? -16.986 11.065 3.867 1.00 97.38 191 PRO A C 1
ATOM 1580 O O . PRO A 1 191 ? -17.618 12.071 4.187 1.00 97.38 191 PRO A O 1
ATOM 1583 N N . ASN A 1 192 ? -17.583 9.908 3.564 1.00 97.69 192 ASN A N 1
ATOM 1584 C CA . ASN A 1 192 ? -19.027 9.687 3.678 1.00 97.69 192 ASN A CA 1
ATOM 1585 C C . ASN A 1 192 ? -19.431 9.067 5.024 1.00 97.69 192 ASN A C 1
ATOM 1587 O O . ASN A 1 192 ? -20.603 8.756 5.225 1.00 97.69 192 ASN A O 1
ATOM 1591 N N . GLY A 1 193 ? -18.478 8.879 5.940 1.00 97.06 193 GLY A N 1
ATOM 1592 C CA . GLY A 1 193 ? -18.705 8.290 7.255 1.00 97.06 193 GLY A CA 1
ATOM 1593 C C . GLY A 1 193 ? -19.031 6.799 7.218 1.00 97.06 193 GLY A C 1
ATOM 1594 O O . GLY A 1 193 ? -19.563 6.294 8.196 1.00 97.06 193 GLY A O 1
ATOM 1595 N N . VAL A 1 194 ? -18.739 6.096 6.118 1.00 98.00 194 VAL A N 1
ATOM 1596 C CA . VAL A 1 194 ? -19.029 4.658 5.963 1.00 98.00 194 VAL A CA 1
ATOM 1597 C C . VAL A 1 194 ? -18.128 3.819 6.868 1.00 98.00 194 VAL A C 1
ATOM 1599 O O . VAL A 1 194 ? -18.596 2.903 7.536 1.00 98.00 194 VAL A O 1
ATOM 1602 N N . TYR A 1 195 ? -16.840 4.151 6.896 1.00 98.38 195 TYR A N 1
ATOM 1603 C CA . TYR A 1 195 ? -15.824 3.499 7.714 1.00 98.38 195 TYR A CA 1
ATOM 1604 C C . TYR A 1 195 ? -15.179 4.454 8.703 1.00 98.38 195 TYR A C 1
ATOM 1606 O O . TYR A 1 195 ? -14.919 5.614 8.368 1.00 98.38 195 TYR A O 1
ATOM 1614 N N . ASP A 1 196 ? -14.811 3.881 9.843 1.00 98.19 196 ASP A N 1
ATOM 1615 C CA . ASP A 1 196 ? -13.885 4.451 10.810 1.00 98.19 196 ASP A CA 1
ATOM 1616 C C . ASP A 1 196 ? -12.704 3.505 11.002 1.00 98.19 196 ASP A C 1
ATOM 1618 O O . ASP A 1 196 ? -12.875 2.297 11.151 1.00 98.19 196 ASP A O 1
ATOM 1622 N N . ILE A 1 197 ? -11.495 4.046 11.035 1.00 97.88 197 ILE A N 1
ATOM 1623 C CA . ILE A 1 197 ? -10.322 3.358 11.559 1.00 97.88 197 ILE A CA 1
ATOM 1624 C C . ILE A 1 197 ? -10.143 3.851 12.982 1.00 97.88 197 ILE A C 1
ATOM 1626 O O . ILE A 1 197 ? -10.035 5.053 13.202 1.00 97.88 197 ILE A O 1
ATOM 1630 N N . ILE A 1 198 ? -10.147 2.919 13.929 1.00 97.62 198 ILE A N 1
ATOM 1631 C CA . ILE A 1 198 ? -10.129 3.204 15.361 1.00 97.62 198 ILE A CA 1
ATOM 1632 C C . ILE A 1 198 ? -8.781 2.780 15.927 1.00 97.62 198 ILE A C 1
ATOM 1634 O O . ILE A 1 198 ? -8.390 1.614 15.815 1.00 97.62 198 ILE A O 1
ATOM 1638 N N . PHE A 1 199 ? -8.099 3.712 16.583 1.00 96.88 199 PHE A N 1
ATOM 1639 C CA . PHE A 1 199 ? -6.854 3.493 17.297 1.00 96.88 199 PHE A CA 1
ATOM 1640 C C . PHE A 1 199 ? -7.095 3.424 18.809 1.00 96.88 199 PHE A C 1
ATOM 1642 O O . PHE A 1 199 ? -7.507 4.378 19.462 1.00 96.88 199 PHE A O 1
ATOM 1649 N N . ILE A 1 200 ? -6.759 2.279 19.398 1.00 95.19 200 ILE A N 1
ATOM 1650 C CA . ILE A 1 200 ? -6.708 2.099 20.847 1.00 95.19 200 ILE A CA 1
ATOM 1651 C C . ILE A 1 200 ? -5.232 2.107 21.262 1.00 95.19 200 ILE A C 1
ATOM 1653 O O . ILE A 1 200 ? -4.512 1.156 20.936 1.00 95.19 200 ILE A O 1
ATOM 1657 N N . PRO A 1 201 ? -4.748 3.137 21.980 1.00 94.12 201 PRO A N 1
ATOM 1658 C CA . PRO A 1 201 ? -3.363 3.180 22.421 1.00 94.12 201 PRO A CA 1
ATOM 1659 C C . PRO A 1 201 ? -3.076 2.081 23.442 1.00 94.12 201 PRO A C 1
ATOM 1661 O O . PRO A 1 201 ? -3.948 1.657 24.206 1.00 94.12 201 PRO A O 1
ATOM 1664 N N . MET A 1 202 ? -1.815 1.652 23.489 1.00 93.00 202 MET A N 1
ATOM 1665 C CA . MET A 1 202 ? -1.334 0.817 24.584 1.00 93.00 202 MET A CA 1
ATOM 1666 C C . MET A 1 202 ? -1.507 1.562 25.910 1.00 93.00 202 MET A C 1
ATOM 1668 O O . MET A 1 202 ? -1.197 2.749 26.028 1.00 93.00 202 MET A O 1
ATOM 1672 N N . SER A 1 203 ? -1.975 0.852 26.925 1.00 92.38 203 SER A N 1
ATOM 1673 C CA . SER A 1 203 ? -2.174 1.372 28.272 1.00 92.38 203 SER A CA 1
ATOM 1674 C C . SER A 1 203 ? -1.796 0.315 29.309 1.00 92.38 203 SER A C 1
ATOM 1676 O O . SER A 1 203 ? -1.507 -0.836 28.982 1.00 92.38 203 SER A O 1
ATOM 1678 N N . SER A 1 204 ? -1.824 0.687 30.590 1.00 90.25 204 SER A N 1
ATOM 1679 C CA . SER A 1 204 ? -1.638 -0.277 31.680 1.00 90.25 204 SER A CA 1
ATOM 1680 C C . SER A 1 204 ? -2.730 -1.355 31.722 1.00 90.25 204 SER A C 1
ATOM 1682 O O . SER A 1 204 ? -2.479 -2.442 32.234 1.00 90.25 204 SER A O 1
ATOM 1684 N N . SER A 1 205 ? -3.922 -1.071 31.186 1.00 85.56 205 SER A N 1
ATOM 1685 C CA . SER A 1 205 ? -5.051 -2.005 31.108 1.00 85.56 205 SER A CA 1
ATOM 1686 C C . SER A 1 205 ? -5.170 -2.728 29.761 1.00 85.56 205 SER A C 1
ATOM 1688 O O . SER A 1 205 ? -5.869 -3.734 29.684 1.00 85.56 205 SER A O 1
ATOM 1690 N N . SER A 1 206 ? -4.484 -2.256 28.716 1.00 84.25 206 SER A N 1
ATOM 1691 C CA . SER A 1 206 ? -4.416 -2.887 27.394 1.00 84.25 206 SER A CA 1
ATOM 1692 C C . SER A 1 206 ? -2.983 -2.826 26.876 1.00 84.25 206 SER A C 1
ATOM 1694 O O . SER A 1 206 ? -2.559 -1.849 26.259 1.00 84.25 206 SER A O 1
ATOM 1696 N N . SER A 1 207 ? -2.211 -3.875 27.151 1.00 87.31 207 SER A N 1
ATOM 1697 C CA . SER A 1 207 ? -0.773 -3.903 26.869 1.00 87.31 207 SER A CA 1
ATOM 1698 C C . SER A 1 207 ? -0.427 -3.965 25.383 1.00 87.31 207 SER A C 1
ATOM 1700 O O . SER A 1 207 ? 0.732 -3.771 25.043 1.00 87.31 207 SER A O 1
ATOM 1702 N N . THR A 1 208 ? -1.388 -4.237 24.501 1.00 85.94 208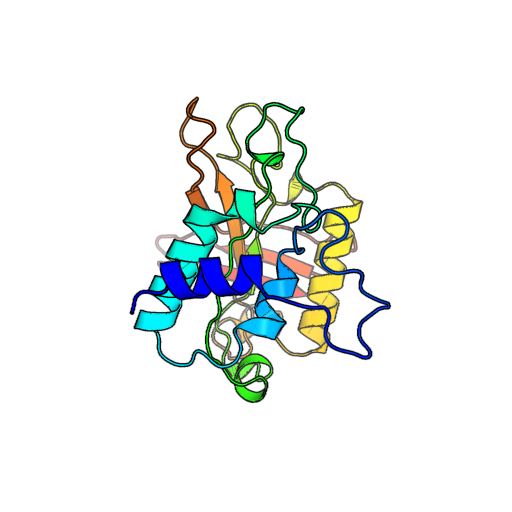 THR A N 1
ATOM 1703 C CA . THR A 1 208 ? -1.150 -4.373 23.056 1.00 85.94 208 THR A CA 1
ATOM 1704 C C . THR A 1 208 ? -1.694 -3.203 22.245 1.00 85.94 208 THR A C 1
ATOM 1706 O O . THR A 1 208 ? -1.226 -2.980 21.132 1.00 85.94 208 THR A O 1
ATOM 1709 N N . GLY A 1 209 ? -2.667 -2.452 22.778 1.00 91.81 209 GLY A N 1
ATOM 1710 C CA . GLY A 1 209 ? -3.467 -1.536 21.965 1.00 91.81 209 GLY A CA 1
ATOM 1711 C C . GLY A 1 209 ? -4.210 -2.271 20.838 1.00 91.81 209 GLY A C 1
ATOM 1712 O O . GLY A 1 209 ? -4.285 -3.504 20.829 1.00 91.81 209 GLY A O 1
ATOM 1713 N N . ALA A 1 210 ? -4.775 -1.516 19.897 1.00 93.12 210 ALA A N 1
ATOM 1714 C CA . ALA A 1 210 ? -5.410 -2.047 18.692 1.00 93.12 210 ALA A CA 1
ATOM 1715 C C . ALA A 1 210 ? -5.513 -0.982 17.592 1.00 93.12 210 ALA A C 1
ATOM 1717 O O . ALA A 1 210 ? -5.570 0.212 17.879 1.00 93.12 210 ALA A O 1
ATOM 1718 N N . CYS A 1 211 ? -5.583 -1.426 16.339 1.00 95.94 211 CYS A N 1
ATOM 1719 C CA . CYS A 1 211 ? -5.990 -0.598 15.209 1.00 95.94 211 CYS A CA 1
ATOM 1720 C C . CYS A 1 211 ? -6.847 -1.436 14.276 1.00 95.94 211 CYS A C 1
ATOM 1722 O O . CYS A 1 211 ? -6.398 -2.475 13.784 1.00 95.94 211 CYS A O 1
ATOM 1724 N N . TYR A 1 212 ? -8.097 -1.030 14.106 1.00 97.06 212 TYR A N 1
ATOM 1725 C CA . TYR A 1 212 ? -9.069 -1.812 13.360 1.00 97.06 212 TYR A CA 1
ATOM 1726 C C . TYR A 1 212 ? -10.032 -0.923 12.592 1.00 97.06 212 TYR A C 1
ATOM 1728 O O . TYR A 1 212 ? -10.283 0.218 12.974 1.00 97.06 212 TYR A O 1
ATOM 1736 N N . ILE A 1 213 ? -10.567 -1.467 11.505 1.00 97.88 213 ILE A N 1
ATOM 1737 C CA . ILE A 1 213 ? -11.619 -0.827 10.726 1.00 97.88 213 ILE A CA 1
ATOM 1738 C C . ILE A 1 213 ? -12.993 -1.230 11.268 1.00 97.88 213 ILE A C 1
ATOM 1740 O O . ILE A 1 213 ? -13.268 -2.404 11.521 1.00 97.88 213 ILE A O 1
ATOM 1744 N N . SER A 1 214 ? -13.860 -0.246 11.446 1.00 97.75 214 SER A N 1
ATOM 1745 C CA . SER A 1 214 ? -15.268 -0.365 11.804 1.00 97.75 214 SER A CA 1
ATOM 1746 C C . SER A 1 214 ? -16.122 0.247 10.700 1.00 97.75 214 SER A C 1
ATOM 1748 O O . SER A 1 214 ? -15.638 1.033 9.885 1.00 97.75 214 SER A O 1
ATOM 1750 N N . LYS A 1 215 ? -17.396 -0.132 10.669 1.00 96.31 215 LYS A N 1
ATOM 1751 C CA . LYS A 1 215 ? -18.388 0.373 9.724 1.00 96.31 215 LYS A CA 1
ATOM 1752 C C . LYS A 1 215 ? -19.555 0.975 10.500 1.00 96.31 215 LYS A C 1
ATOM 1754 O O . LYS A 1 215 ? -19.977 0.371 11.488 1.00 96.31 215 LYS A O 1
ATOM 1759 N N . ASN A 1 216 ? -20.027 2.137 10.058 1.00 89.56 216 ASN A N 1
ATOM 1760 C CA . ASN A 1 216 ? -21.133 2.876 10.678 1.00 89.56 216 ASN A CA 1
ATOM 1761 C C . ASN A 1 216 ? -22.496 2.528 10.077 1.00 89.56 216 ASN A C 1
ATOM 1763 O O . ASN A 1 216 ? -22.550 2.132 8.888 1.00 89.56 216 ASN A O 1
#

Sequence (216 aa):
DDWGHWVDTWIANNKQKPGFEWRSWFGNGKAPQWGLDTTICWVNNPRDLIGL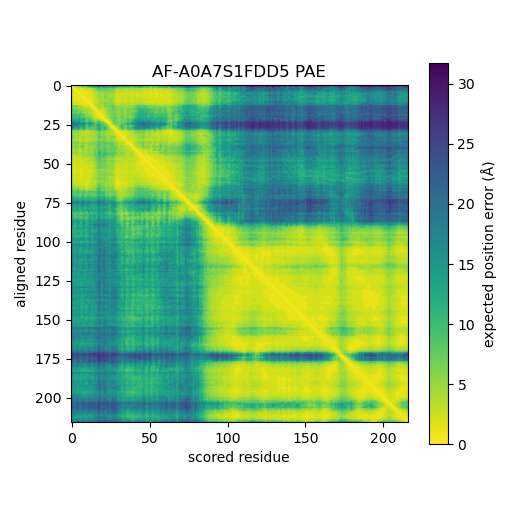QNNLYWKRLEWNNQKVPISNWGGGTAQDRMYWGWNEVPITRAFVDYPGNWDSLIIKLPADLCQNGDYGTYDTPDCLVKSAQYALEKNLESMEGDAFFVPGVDQISSRPGSYIVFVREHSYSANPDVWQRYFFCYDWTSPNGVYDIIFIPMSSSSSTGACYISKN

Foldseek 3Di:
DFLLVVVVCCLVDPDDDPPCVVPDACPPSAGAPCVVCVVCVPDDDPVNQVRNQVSCVVCVVSHHPCVVVNADPPPPAPLNHDDPTDHDDPDDPVLVLFLLNDQEAEAEDRFCLQVPQQRFPPDDPVSDDLVVLQVVVVVVVVCVVSVNADADPVQNRPRSGFAYWYKYWGDPDDPRNDIDIDIGADWDARPVRQKTWDWFDADPVRNPTGTGIHGD

Organism: Noctiluca scintillans (NCBI:txid2966)

pLDDT: mean 85.44, std 11.34, range [53.97, 98.38]

Solvent-accessible surface area (backbone atoms only — not comparable to full-atom values): 12619 Å² total; per-residue (Å²): 139,57,48,54,59,52,50,51,49,44,70,76,66,67,68,82,60,90,94,44,71,92,57,76,62,40,81,85,73,20,28,44,61,74,55,51,60,79,77,49,80,80,73,82,49,71,69,57,47,53,47,38,37,52,38,51,60,76,43,37,82,70,40,44,57,40,66,57,56,68,42,40,86,84,74,79,50,57,84,28,60,47,72,90,75,71,86,85,78,95,69,55,66,74,56,72,72,33,29,63,75,41,70,60,47,74,50,73,50,63,67,33,54,60,68,81,85,52,45,19,68,81,49,57,80,83,50,47,55,70,70,55,41,48,50,50,45,52,50,50,52,52,38,42,75,70,42,53,33,36,65,27,80,93,24,43,89,40,60,33,10,8,27,36,36,39,30,31,28,23,32,94,55,99,55,75,88,52,77,46,79,48,79,44,68,60,72,44,70,34,84,86,52,52,38,35,32,47,53,44,72,64,42,98,91,37,83,78,39,49,33,31,30,32,67,108

Mean predicted aligned error: 10.41 Å

Radius of gyration: 20.65 Å; Cα contacts (8 Å, |Δi|>4): 323; chains: 1; bounding box: 47×40×63 Å